Protein AF-A0A2X3I5D3-F1 (afdb_monomer)

Sequence (188 aa):
MFGGPEATEEAQVEALQQMILLAHQRGFQVAVHAVGDKAVKVTINSFVQAIQRYPGESRRHYVLHGSMGDRQDFVTAAKYGILLSEQPSPGGPAYDYEQRARYCGIKGEICKGLRDIIDLGVIVAGGSDGIMALVNWRKMVQAAVTRKIIFQRQRLFARNWQLAWRTACGCTPSMRPIRKGKKRYADR

Mean predicted aligned error: 10.9 Å

InterPro domains:
  IPR013108 Amidohydrolase 3 [PF07969] (12-153)
  IPR032466 Metal-dependent hydrolase [SSF51556] (6-139)

Solvent-accessible surface area (backbone atoms only — not comparable to full-atom values): 11377 Å² total; per-residue (Å²): 129,72,43,55,94,89,42,54,69,67,48,33,51,49,31,51,37,52,53,50,32,54,40,46,73,72,67,43,64,52,78,43,87,19,58,50,36,67,48,23,42,53,50,52,52,35,51,50,52,33,46,69,75,58,69,72,84,85,52,60,33,30,30,33,53,30,49,38,35,52,74,68,46,44,47,50,26,27,76,71,57,33,31,36,39,35,58,48,44,77,84,53,79,94,48,38,47,67,60,34,24,70,77,49,40,70,54,30,46,52,36,75,51,56,64,64,49,40,74,55,57,26,55,73,40,74,49,75,94,56,76,76,89,81,55,66,65,66,51,27,54,48,34,65,73,66,64,69,47,88,89,47,84,81,74,88,84,89,83,89,85,79,82,80,83,82,67,78,69,90,83,68,101,72,86,74,83,85,68,93,70,81,80,77,84,76,91,129

Radius of gyration: 18.2 Å; Cα contacts (8 Å, |Δi|>4): 241; chains: 1; bounding box: 45×57×41 Å

Foldseek 3Di:
DADDPPRDPVSNLVSLLVVLLVCVLVLAAEEEEDAAQVRLQSNLVSNVVSCVVRPDPDNQHEYEQSQLHDPVSLLSCQVSNHAYEHELAPPDPLNPLVVQCVVPNPSSQCGLVVVSSVVSRHHYAYDHPDDPPPDDVVRRVCSNQVPDGPVCPDDDDDDDDDDPHPDPPDDDPDDDDDDDDDDDDDDD

Organism: Klebsiella pneumoniae (NCBI:txid573)

pLDDT: mean 76.99, std 24.51, range [25.53, 98.81]

Structure (mmCIF, N/CA/C/O backbone):
data_AF-A0A2X3I5D3-F1
#
_entry.id   AF-A0A2X3I5D3-F1
#
loop_
_atom_site.group_PDB
_atom_site.id
_atom_site.type_symbol
_atom_site.label_atom_id
_atom_site.label_alt_id
_atom_site.label_comp_id
_atom_site.label_asym_id
_atom_site.label_entity_id
_atom_site.label_seq_id
_atom_site.pdbx_PDB_ins_code
_atom_site.Cartn_x
_atom_site.Cartn_y
_atom_site.Cartn_z
_atom_site.occupancy
_atom_site.B_iso_or_equiv
_atom_site.auth_seq_id
_atom_site.auth_comp_id
_atom_site.auth_asym_id
_atom_site.auth_atom_id
_atom_site.pdbx_PDB_model_num
ATOM 1 N N . MET A 1 1 ? -5.116 22.190 11.448 1.00 53.31 1 MET A N 1
ATOM 2 C CA . MET A 1 1 ? -4.849 22.056 9.998 1.00 53.31 1 MET A CA 1
ATOM 3 C C . MET A 1 1 ? -4.036 20.783 9.823 1.00 53.31 1 MET A C 1
ATOM 5 O O . MET A 1 1 ? -3.063 20.636 10.548 1.00 53.31 1 MET A O 1
ATOM 9 N N . PHE A 1 2 ? -4.467 19.833 8.988 1.00 64.69 2 PHE A N 1
ATOM 10 C CA . PHE A 1 2 ? -3.711 18.593 8.756 1.00 64.69 2 PHE A CA 1
ATOM 11 C C . PHE A 1 2 ? -2.381 18.933 8.063 1.00 64.69 2 PHE A C 1
ATOM 13 O O . PHE A 1 2 ? -2.387 19.752 7.147 1.00 64.69 2 PHE A O 1
ATOM 20 N N . GLY A 1 3 ? -1.272 18.366 8.552 1.00 65.62 3 GLY A N 1
ATOM 21 C CA . GLY A 1 3 ? 0.116 18.763 8.282 1.00 65.62 3 GLY A CA 1
ATOM 22 C C . GLY A 1 3 ? 0.410 19.215 6.851 1.00 65.62 3 GLY A C 1
ATOM 23 O O . GLY A 1 3 ? 0.509 18.398 5.940 1.00 65.62 3 GLY A O 1
ATOM 24 N N . GLY A 1 4 ? 0.558 20.530 6.681 1.00 80.25 4 GLY A N 1
ATOM 25 C CA . GLY A 1 4 ? 0.967 21.150 5.424 1.00 80.25 4 GLY A CA 1
ATOM 26 C C . GLY A 1 4 ? 2.446 20.902 5.094 1.00 80.25 4 GLY A C 1
ATOM 27 O O . GLY A 1 4 ? 3.152 20.252 5.868 1.00 80.25 4 GLY A O 1
ATOM 28 N N . PRO A 1 5 ? 2.941 21.440 3.967 1.00 82.00 5 PRO A N 1
ATOM 29 C CA . PRO A 1 5 ? 4.327 21.241 3.531 1.00 82.00 5 PRO A CA 1
ATOM 30 C C . PRO A 1 5 ? 5.368 21.750 4.543 1.00 82.00 5 PRO A C 1
ATOM 32 O O . PRO A 1 5 ? 6.446 21.179 4.626 1.00 82.00 5 PRO A O 1
ATOM 35 N N . GLU A 1 6 ? 5.016 22.752 5.354 1.00 90.56 6 GLU A N 1
ATOM 36 C CA . GLU A 1 6 ? 5.877 23.322 6.405 1.00 90.56 6 GLU A CA 1
ATOM 37 C C . GLU A 1 6 ? 5.814 22.562 7.745 1.00 90.56 6 GLU A C 1
ATOM 39 O O . GLU A 1 6 ? 6.507 22.911 8.699 1.00 90.56 6 GLU A O 1
ATOM 44 N N . ALA A 1 7 ? 4.936 21.562 7.870 1.00 91.62 7 ALA A N 1
ATOM 45 C CA . ALA A 1 7 ? 4.813 20.787 9.100 1.00 91.62 7 ALA A CA 1
ATOM 46 C C . ALA A 1 7 ? 5.984 19.808 9.250 1.00 91.62 7 ALA A C 1
ATOM 48 O O . ALA A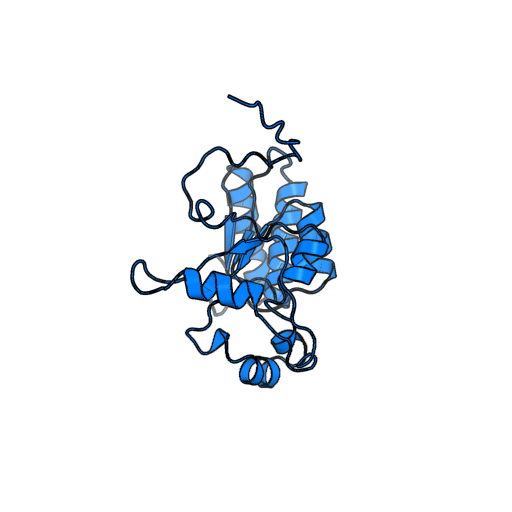 1 7 ? 6.483 19.268 8.261 1.00 91.62 7 ALA A O 1
ATOM 49 N N . THR A 1 8 ? 6.379 19.526 10.496 1.00 94.56 8 THR A N 1
ATOM 50 C CA . THR A 1 8 ? 7.354 18.462 10.757 1.00 94.56 8 THR A CA 1
ATOM 51 C C . THR A 1 8 ? 6.803 17.118 10.297 1.00 94.56 8 THR A C 1
ATOM 53 O O . THR A 1 8 ? 5.587 16.915 10.201 1.00 94.56 8 THR A O 1
ATOM 56 N N . GLU A 1 9 ? 7.698 16.171 10.034 1.00 92.38 9 GLU A N 1
ATOM 57 C CA . GLU A 1 9 ? 7.292 14.840 9.601 1.00 92.38 9 GLU A CA 1
ATOM 58 C C . GLU A 1 9 ? 6.391 14.155 10.641 1.00 92.38 9 GLU A C 1
ATOM 60 O O . GLU A 1 9 ? 5.390 13.536 10.283 1.00 92.38 9 GLU A O 1
ATOM 65 N N . GLU A 1 10 ? 6.683 14.319 11.931 1.00 94.19 10 GLU A N 1
ATOM 66 C CA . GLU A 1 10 ? 5.868 13.777 13.020 1.00 94.19 10 GLU A CA 1
ATOM 67 C C . GLU A 1 10 ? 4.441 14.331 12.972 1.00 94.19 10 GLU A C 1
ATOM 69 O O . GLU A 1 10 ? 3.481 13.566 13.067 1.00 94.19 10 GLU A O 1
ATOM 74 N N . ALA A 1 11 ? 4.293 15.639 12.746 1.00 94.44 11 ALA A N 1
ATOM 75 C CA . ALA A 1 11 ? 2.990 16.286 12.633 1.00 94.44 11 ALA A CA 1
ATOM 76 C C . ALA A 1 11 ? 2.224 15.842 11.372 1.00 94.44 11 ALA A C 1
ATOM 78 O O . ALA A 1 11 ? 0.999 15.701 11.404 1.00 94.44 11 ALA A O 1
ATOM 79 N N . GLN A 1 12 ? 2.920 15.581 10.260 1.00 93.94 12 GLN A N 1
ATOM 80 C CA . GLN A 1 12 ? 2.309 15.022 9.047 1.00 93.94 12 GLN A CA 1
ATOM 81 C C . GLN A 1 12 ? 1.837 13.576 9.261 1.00 93.94 12 GLN A C 1
ATOM 83 O O . GLN A 1 12 ? 0.733 13.214 8.843 1.00 93.94 12 GLN A O 1
ATOM 88 N N . VAL A 1 13 ? 2.637 12.756 9.949 1.00 95.50 13 VAL A N 1
ATOM 89 C CA . VAL A 1 13 ? 2.279 11.377 10.312 1.00 95.50 13 VAL A CA 1
ATOM 90 C C . VAL A 1 13 ? 1.082 11.354 11.260 1.00 95.50 13 VAL A C 1
ATOM 92 O O . VAL A 1 13 ? 0.145 10.584 11.036 1.00 95.50 13 VAL A O 1
ATOM 95 N N . GLU A 1 14 ? 1.073 12.208 12.282 1.00 95.88 14 GLU A N 1
ATOM 96 C CA . GLU A 1 14 ? -0.052 12.327 13.210 1.00 95.88 14 GLU A CA 1
ATOM 97 C C . GLU A 1 14 ? -1.327 12.759 12.474 1.00 95.88 14 GLU A C 1
ATOM 99 O O . GLU A 1 14 ? -2.387 12.152 12.641 1.00 95.88 14 GLU A O 1
ATOM 104 N N . ALA A 1 15 ? -1.225 13.750 11.586 1.00 95.94 15 ALA A N 1
ATOM 105 C CA . ALA A 1 15 ? -2.344 14.193 10.765 1.00 95.94 15 ALA A CA 1
ATOM 106 C C . ALA A 1 15 ? -2.914 13.054 9.900 1.00 95.94 15 ALA A C 1
ATOM 108 O O . ALA A 1 15 ? -4.133 12.871 9.845 1.00 95.94 15 ALA A O 1
ATOM 109 N N . LEU A 1 16 ? -2.053 12.252 9.261 1.00 96.31 16 LEU A N 1
ATOM 110 C CA . LEU A 1 16 ? -2.470 11.070 8.499 1.00 96.31 16 LEU A CA 1
ATOM 111 C C . LEU A 1 16 ? -3.199 10.050 9.385 1.00 96.31 16 LEU A C 1
ATOM 113 O O . LEU A 1 16 ? -4.270 9.565 9.010 1.00 96.31 16 LEU A O 1
ATOM 117 N N . GLN A 1 17 ? -2.652 9.748 10.565 1.00 97.75 17 GLN A N 1
ATOM 118 C CA . GLN A 1 17 ? -3.261 8.826 11.528 1.00 97.75 17 GLN A CA 1
ATOM 119 C C . GLN A 1 17 ? -4.647 9.303 11.967 1.00 97.75 17 GLN A C 1
ATOM 121 O O . GLN A 1 17 ? -5.596 8.518 11.953 1.00 97.75 17 GLN A O 1
ATOM 126 N N . GLN A 1 18 ? -4.790 10.591 12.288 1.00 97.38 18 GLN A N 1
ATOM 127 C CA . GLN A 1 18 ? -6.066 11.191 12.681 1.00 97.38 18 GLN A CA 1
ATOM 128 C C . GLN A 1 18 ? -7.107 11.115 11.554 1.00 97.38 18 GLN A C 1
ATOM 130 O O . GLN A 1 18 ? -8.255 10.740 11.807 1.00 97.38 18 GLN A O 1
ATOM 135 N N . MET A 1 19 ? -6.719 11.401 10.304 1.00 97.75 19 MET A N 1
ATOM 136 C CA . MET A 1 19 ? -7.616 11.287 9.144 1.00 97.75 19 MET A CA 1
ATOM 137 C C . MET A 1 19 ? -8.086 9.844 8.919 1.00 97.75 19 MET A C 1
ATOM 139 O O . MET A 1 19 ? -9.283 9.601 8.737 1.00 97.75 19 MET A O 1
ATOM 143 N N . ILE A 1 20 ? -7.162 8.878 8.970 1.00 98.38 20 ILE A N 1
ATOM 144 C CA . ILE A 1 20 ? -7.478 7.450 8.823 1.00 98.38 20 ILE A CA 1
ATOM 145 C C . ILE A 1 20 ? -8.411 6.989 9.944 1.00 98.38 20 ILE A C 1
ATOM 147 O O . ILE A 1 20 ? -9.414 6.328 9.669 1.00 98.38 20 ILE A O 1
ATOM 151 N N . LEU A 1 21 ? -8.106 7.347 11.194 1.00 98.06 21 LEU A N 1
ATOM 152 C CA . LEU A 1 21 ? -8.895 6.962 12.361 1.00 98.06 21 LEU A CA 1
ATOM 153 C C . LEU A 1 21 ? -10.323 7.508 12.272 1.00 98.06 21 LEU A C 1
ATOM 155 O O . LEU A 1 21 ? -11.274 6.754 12.475 1.00 98.06 21 LEU A O 1
ATOM 159 N N . LEU A 1 22 ? -10.474 8.787 11.913 1.00 97.88 22 LEU A N 1
ATOM 160 C CA . LEU A 1 22 ? -11.776 9.432 11.751 1.00 97.88 22 LEU A CA 1
ATOM 161 C C . LEU A 1 22 ? -12.617 8.730 10.677 1.00 97.88 22 LEU A C 1
ATOM 163 O O . LEU A 1 22 ? -13.770 8.378 10.926 1.00 97.88 22 LEU A O 1
ATOM 167 N N . ALA A 1 23 ? -12.045 8.483 9.496 1.00 98.12 23 ALA A N 1
ATOM 168 C CA . ALA A 1 23 ? -12.754 7.816 8.406 1.00 98.12 23 ALA A CA 1
ATOM 169 C C . ALA A 1 23 ? -13.117 6.361 8.758 1.00 98.12 23 ALA A C 1
ATOM 171 O O . ALA A 1 23 ? -14.252 5.930 8.534 1.00 98.12 23 ALA A O 1
ATOM 172 N N . HIS A 1 24 ? -12.191 5.624 9.378 1.00 98.44 24 HIS A N 1
ATOM 173 C CA . HIS A 1 24 ? -12.417 4.257 9.847 1.00 98.44 24 HIS A CA 1
ATOM 174 C C . HIS A 1 24 ? -13.541 4.182 10.889 1.00 98.44 24 HIS A C 1
ATOM 176 O O . HIS A 1 24 ? -14.415 3.312 10.801 1.00 98.44 24 HIS A O 1
ATOM 182 N N . GLN A 1 25 ? -13.544 5.095 11.864 1.00 97.69 25 GLN A N 1
ATOM 183 C CA . GLN A 1 25 ? -14.564 5.158 12.913 1.00 97.69 25 GLN A CA 1
ATOM 184 C C . GLN A 1 25 ? -15.962 5.407 12.331 1.00 97.69 25 GLN A C 1
ATOM 186 O O . GLN A 1 25 ? -16.948 4.903 12.858 1.00 97.69 25 GLN A O 1
ATOM 191 N N . ARG A 1 26 ? -16.054 6.135 11.212 1.00 97.19 26 ARG A N 1
ATOM 192 C CA . ARG A 1 26 ? -17.311 6.392 10.491 1.00 97.19 26 ARG A CA 1
ATOM 193 C C . ARG A 1 26 ? -17.712 5.283 9.512 1.00 97.19 26 ARG A C 1
ATOM 195 O O . ARG A 1 26 ? -18.702 5.434 8.809 1.00 97.19 26 ARG A O 1
ATOM 202 N N . GLY A 1 27 ? -16.971 4.175 9.473 1.00 96.94 27 GLY A N 1
ATOM 203 C CA . GLY A 1 27 ? -17.287 3.015 8.635 1.00 96.94 27 GLY A CA 1
ATOM 204 C C . GLY A 1 27 ? -16.852 3.145 7.174 1.00 96.94 27 GLY A C 1
ATOM 205 O O . GLY A 1 27 ? -17.204 2.291 6.364 1.00 96.94 27 GLY A O 1
ATOM 206 N N . PHE A 1 28 ? -16.071 4.169 6.815 1.00 98.06 28 PHE A N 1
ATOM 207 C CA . PHE A 1 28 ? -15.581 4.325 5.447 1.00 98.06 28 PHE A CA 1
ATOM 208 C C . PHE A 1 28 ? -14.386 3.412 5.155 1.00 98.06 28 PHE A C 1
ATOM 210 O O . PHE A 1 28 ? -13.514 3.184 5.998 1.00 98.06 28 PHE A O 1
ATOM 217 N N . GLN A 1 29 ? -14.312 2.938 3.911 1.00 98.00 29 GLN A N 1
ATOM 218 C CA . GLN A 1 29 ? -13.075 2.416 3.339 1.00 98.00 29 GLN A CA 1
ATOM 219 C C . GLN A 1 29 ? -12.109 3.580 3.094 1.00 98.00 29 GLN A C 1
ATOM 221 O O . GLN A 1 29 ? -12.515 4.654 2.660 1.00 98.00 29 GLN A O 1
ATOM 226 N N . VAL A 1 30 ? -10.821 3.353 3.349 1.00 98.38 30 VAL A N 1
ATOM 227 C CA . VAL A 1 30 ? -9.767 4.364 3.170 1.00 98.38 30 VAL A CA 1
ATOM 228 C C . VAL A 1 30 ? -8.704 3.812 2.237 1.00 98.38 30 VAL A C 1
ATOM 230 O O . VAL A 1 30 ? -8.229 2.690 2.430 1.00 98.38 30 VAL A O 1
ATOM 233 N N . ALA A 1 31 ? -8.356 4.623 1.247 1.00 97.88 31 ALA A N 1
ATOM 234 C CA . ALA A 1 31 ? -7.281 4.395 0.302 1.00 97.88 31 ALA A CA 1
ATOM 235 C C . ALA A 1 31 ? -6.209 5.459 0.529 1.00 97.88 31 ALA A C 1
ATOM 237 O O . ALA A 1 31 ? -6.533 6.645 0.545 1.00 97.88 31 ALA A O 1
ATOM 238 N N . VAL A 1 32 ? -4.952 5.055 0.695 1.00 98.12 32 VAL A N 1
ATOM 239 C CA . VAL A 1 32 ? -3.844 6.004 0.884 1.00 98.12 32 VAL A CA 1
ATOM 240 C C . VAL A 1 32 ? -2.805 5.791 -0.204 1.00 98.12 32 VAL A C 1
ATOM 242 O O . VAL A 1 32 ? -2.332 4.672 -0.405 1.00 98.12 32 VAL A O 1
ATOM 245 N N . HIS A 1 33 ? -2.459 6.867 -0.909 1.00 96.00 33 HIS A N 1
ATOM 246 C CA . HIS A 1 33 ? -1.338 6.901 -1.843 1.00 96.00 33 HIS A CA 1
ATOM 247 C C . HIS A 1 33 ? -0.021 6.882 -1.066 1.00 96.00 33 HIS A C 1
ATOM 249 O O . HIS A 1 33 ? 0.312 7.853 -0.392 1.00 96.00 33 HIS A O 1
ATOM 255 N N . ALA A 1 34 ? 0.725 5.779 -1.158 1.00 95.62 34 ALA A N 1
ATOM 256 C CA . ALA A 1 34 ? 2.029 5.649 -0.521 1.00 95.62 34 ALA A CA 1
ATOM 257 C C . ALA A 1 34 ? 2.977 4.845 -1.416 1.00 95.62 34 ALA A C 1
ATOM 259 O O . ALA A 1 34 ? 2.776 3.655 -1.652 1.00 95.62 34 ALA A O 1
ATOM 260 N N . VAL A 1 35 ? 4.022 5.511 -1.909 1.00 91.31 35 VAL A N 1
ATOM 261 C CA . VAL A 1 35 ? 5.007 4.900 -2.811 1.00 91.31 35 VAL A CA 1
ATOM 262 C C . VAL A 1 35 ? 6.266 4.491 -2.065 1.00 91.31 35 VAL A C 1
ATOM 264 O O . VAL A 1 35 ? 6.712 3.374 -2.258 1.00 91.31 35 VAL A O 1
ATOM 267 N N . GLY A 1 36 ? 6.848 5.361 -1.236 1.00 91.69 36 GLY A N 1
ATOM 268 C CA . GLY A 1 36 ? 8.073 5.055 -0.488 1.00 91.69 36 GLY A CA 1
ATOM 269 C C . GLY A 1 36 ? 7.845 4.028 0.622 1.00 91.69 36 GLY A C 1
ATOM 270 O O . GLY A 1 36 ? 6.761 3.951 1.195 1.00 91.69 36 GLY A O 1
ATOM 271 N N . ASP A 1 37 ? 8.879 3.271 0.967 1.00 93.81 37 ASP A N 1
ATOM 272 C CA . ASP A 1 37 ? 8.853 2.260 2.028 1.00 93.81 37 ASP A CA 1
ATOM 273 C C . ASP A 1 37 ? 8.412 2.821 3.390 1.00 93.81 37 ASP A C 1
ATOM 275 O O . ASP A 1 37 ? 7.518 2.264 4.029 1.00 93.81 37 ASP A O 1
ATOM 279 N N . LYS A 1 38 ? 8.954 3.977 3.795 1.00 95.44 38 LYS A N 1
ATOM 280 C CA . LYS A 1 38 ? 8.548 4.667 5.028 1.00 95.44 38 LYS A CA 1
ATOM 281 C C . LYS A 1 38 ? 7.063 5.031 5.007 1.00 95.44 38 LYS A C 1
ATOM 283 O O . LYS A 1 38 ? 6.351 4.763 5.974 1.00 95.44 38 LYS A O 1
ATOM 288 N N . ALA A 1 39 ? 6.582 5.582 3.892 1.00 96.75 39 ALA A N 1
ATOM 289 C CA . ALA A 1 39 ? 5.181 5.965 3.728 1.00 96.75 39 ALA A CA 1
ATOM 290 C C . ALA A 1 39 ? 4.248 4.744 3.781 1.00 96.75 39 ALA A C 1
ATOM 292 O O . ALA A 1 39 ? 3.199 4.790 4.428 1.00 96.75 39 ALA A O 1
ATOM 293 N N . VAL A 1 40 ? 4.642 3.632 3.153 1.00 98.06 40 VAL A N 1
ATOM 294 C CA . VAL A 1 40 ? 3.899 2.364 3.187 1.00 98.06 40 VAL A CA 1
ATOM 295 C C . VAL A 1 40 ? 3.806 1.827 4.612 1.00 98.06 40 VAL A C 1
ATOM 297 O O . VAL A 1 40 ? 2.706 1.524 5.077 1.00 98.06 40 VAL A O 1
ATOM 300 N N . LYS A 1 41 ? 4.932 1.775 5.331 1.00 98.38 41 LYS A N 1
ATOM 301 C CA . LYS A 1 41 ? 4.986 1.327 6.727 1.00 98.38 41 LYS A CA 1
ATOM 302 C C . LYS A 1 41 ? 4.100 2.175 7.637 1.00 98.38 41 LYS A C 1
ATOM 304 O O . LYS A 1 41 ? 3.292 1.633 8.391 1.00 98.38 41 LYS A O 1
ATOM 309 N N . VAL A 1 42 ? 4.210 3.503 7.549 1.00 98.50 42 VAL A N 1
ATOM 310 C CA . VAL A 1 42 ? 3.371 4.435 8.323 1.00 98.50 42 VAL A CA 1
ATOM 311 C C . VAL A 1 42 ? 1.892 4.213 8.017 1.00 98.50 42 VAL A C 1
ATOM 313 O O . VAL A 1 42 ? 1.079 4.129 8.938 1.00 98.50 42 VAL A O 1
ATOM 316 N N . THR A 1 43 ? 1.539 4.063 6.743 1.00 98.75 43 THR A N 1
ATOM 317 C CA . THR A 1 43 ? 0.155 3.844 6.310 1.00 98.75 43 THR A CA 1
ATOM 318 C C . THR A 1 43 ? -0.413 2.539 6.869 1.00 98.75 43 THR A C 1
ATOM 320 O O . THR A 1 43 ? -1.490 2.545 7.467 1.00 98.75 43 THR A O 1
ATOM 323 N N . ILE A 1 44 ? 0.316 1.425 6.733 1.00 98.81 44 ILE A N 1
ATOM 324 C CA . ILE A 1 44 ? -0.108 0.119 7.258 1.00 98.81 44 ILE A CA 1
ATOM 325 C C . ILE A 1 44 ? -0.273 0.187 8.776 1.00 98.81 44 ILE A C 1
ATOM 327 O O . ILE A 1 44 ? -1.315 -0.219 9.287 1.00 98.81 44 ILE A O 1
ATOM 331 N N . ASN A 1 45 ? 0.690 0.769 9.495 1.00 98.75 45 ASN A N 1
ATOM 332 C CA . ASN A 1 45 ? 0.593 0.934 10.946 1.00 98.75 45 ASN A CA 1
ATOM 333 C C . ASN A 1 45 ? -0.612 1.791 11.353 1.00 98.75 45 ASN A C 1
ATOM 335 O O . ASN A 1 45 ? -1.293 1.464 12.321 1.00 98.75 45 ASN A O 1
ATOM 339 N N . SER A 1 46 ? -0.921 2.841 10.593 1.00 98.69 46 SER A N 1
ATOM 340 C CA . SER A 1 46 ? -2.081 3.705 10.847 1.00 98.69 46 SER A CA 1
ATOM 341 C C . SER A 1 46 ? -3.403 2.955 10.650 1.00 98.69 46 SER A C 1
ATOM 343 O O . SER A 1 46 ? -4.318 3.084 11.464 1.00 98.69 46 SER A O 1
ATOM 345 N N . PHE A 1 47 ? -3.504 2.105 9.621 1.00 98.81 47 PHE A N 1
ATOM 346 C CA . PHE A 1 47 ? -4.657 1.215 9.458 1.00 98.81 47 PHE A CA 1
ATOM 347 C C . PHE A 1 47 ? -4.769 0.201 10.597 1.00 98.81 47 PHE A C 1
ATOM 349 O O . PHE A 1 47 ? -5.868 -0.003 11.108 1.00 98.81 47 PHE A O 1
ATOM 356 N N . VAL A 1 48 ? -3.657 -0.409 11.022 1.00 98.75 48 VAL A N 1
ATOM 357 C CA . VAL A 1 48 ? -3.640 -1.345 12.158 1.00 98.75 48 VAL A CA 1
ATOM 358 C C . VAL A 1 48 ? -4.149 -0.668 13.424 1.00 98.75 48 VAL A C 1
ATOM 360 O O . VAL A 1 48 ? -5.037 -1.212 14.076 1.00 98.75 48 VAL A O 1
ATOM 363 N N . GLN A 1 49 ? -3.651 0.529 13.741 1.00 98.62 49 GLN A N 1
ATOM 364 C CA . GLN A 1 49 ? -4.103 1.299 14.902 1.00 98.62 49 GLN A CA 1
ATOM 365 C C . GLN A 1 49 ? -5.606 1.583 14.837 1.00 98.62 49 GLN A C 1
ATOM 367 O O . GLN A 1 49 ? -6.312 1.365 15.821 1.00 98.62 49 GLN A O 1
ATOM 372 N N . ALA A 1 50 ? -6.120 2.005 13.678 1.00 98.62 50 ALA A N 1
ATOM 373 C CA . ALA A 1 50 ? -7.546 2.266 13.507 1.00 98.62 50 ALA A CA 1
ATOM 374 C C . ALA A 1 50 ? -8.401 0.997 13.684 1.00 98.62 50 ALA A C 1
ATOM 376 O O . ALA A 1 50 ? -9.373 1.021 14.439 1.00 98.62 50 ALA A O 1
ATOM 377 N N . ILE A 1 51 ? -7.991 -0.122 13.069 1.00 98.56 51 ILE A N 1
ATOM 378 C CA . ILE A 1 51 ? -8.655 -1.433 13.182 1.00 98.56 51 ILE A CA 1
ATOM 379 C C . ILE A 1 51 ? -8.664 -1.931 14.630 1.00 98.56 51 ILE A C 1
ATOM 381 O O . ILE A 1 51 ? -9.677 -2.447 15.096 1.00 98.56 51 ILE A O 1
ATOM 385 N N . GLN A 1 52 ? -7.549 -1.788 15.347 1.00 98.12 52 GLN A N 1
ATOM 386 C CA . GLN A 1 52 ? -7.444 -2.197 16.748 1.00 98.12 52 GLN A CA 1
ATOM 387 C C . GLN A 1 52 ? -8.267 -1.298 17.673 1.00 98.12 52 GLN A C 1
ATOM 389 O O . GLN A 1 52 ? -8.856 -1.789 18.634 1.00 98.12 52 GLN A O 1
ATOM 394 N N . ARG A 1 53 ? -8.315 0.011 17.398 1.00 98.31 53 ARG A N 1
ATOM 395 C CA . ARG A 1 53 ? -9.048 0.978 18.222 1.00 98.31 53 ARG A CA 1
ATOM 396 C C . ARG A 1 53 ? -10.561 0.849 18.067 1.00 98.31 53 ARG A C 1
ATOM 398 O O . ARG A 1 53 ? -11.272 1.005 19.055 1.00 98.31 53 ARG A O 1
ATOM 405 N N . TYR A 1 54 ? -11.040 0.568 16.856 1.00 97.94 54 TYR A N 1
ATOM 406 C CA . TYR A 1 54 ? -12.466 0.455 16.538 1.00 97.94 54 TYR A CA 1
ATOM 407 C C . TYR A 1 54 ? -12.768 -0.832 15.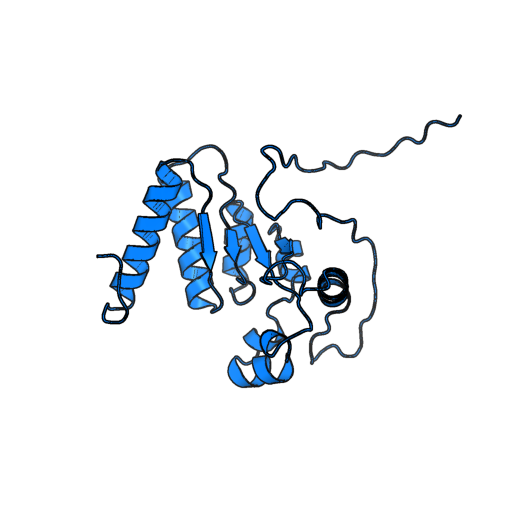749 1.00 97.94 54 TYR A C 1
ATOM 409 O O . TYR A 1 54 ? -13.146 -0.770 14.570 1.00 97.94 54 TYR A O 1
ATOM 417 N N . PRO A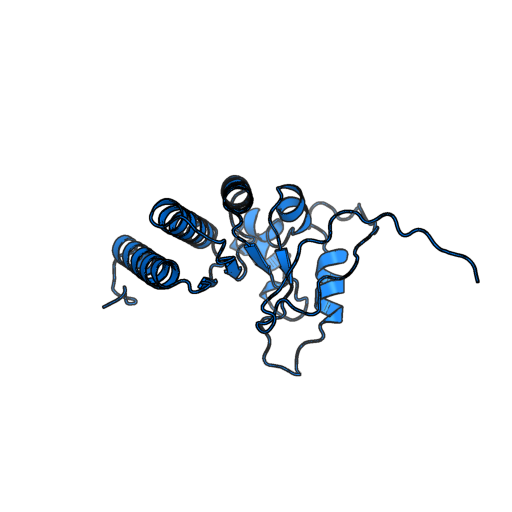 1 55 ? -12.627 -2.012 16.387 1.00 97.00 55 PRO A N 1
ATOM 418 C CA . PRO A 1 55 ? -12.845 -3.289 15.719 1.00 97.00 55 PRO A CA 1
ATOM 419 C C . PRO A 1 55 ? -14.278 -3.400 15.185 1.00 97.00 55 PRO A C 1
ATOM 421 O O . PRO A 1 55 ? -15.220 -2.828 15.730 1.00 97.00 55 PRO A O 1
ATOM 424 N N . GLY A 1 56 ? -14.451 -4.142 14.094 1.00 93.62 56 GLY A N 1
ATOM 425 C CA . GLY A 1 56 ? -15.749 -4.352 13.458 1.00 93.62 56 GLY A CA 1
ATOM 426 C C . GLY A 1 56 ? -15.598 -5.040 12.107 1.00 93.62 56 GLY A C 1
ATOM 427 O O . GLY A 1 56 ? -14.568 -5.659 11.834 1.00 93.62 56 GLY A O 1
ATOM 428 N N . GLU A 1 57 ? -16.603 -4.902 11.242 1.00 93.81 57 GLU A N 1
ATOM 429 C CA . GLU A 1 57 ? -16.521 -5.423 9.877 1.00 93.81 57 GLU A CA 1
ATOM 430 C C . GLU A 1 57 ? -15.319 -4.839 9.121 1.00 93.81 57 GLU A C 1
ATOM 432 O O . GLU A 1 57 ? -14.961 -3.662 9.262 1.00 93.81 57 GLU A O 1
ATOM 437 N N . SER A 1 58 ? -14.671 -5.676 8.307 1.00 93.38 58 SER A N 1
ATOM 438 C CA . SER A 1 58 ? -13.519 -5.232 7.528 1.00 93.38 58 SER A CA 1
ATOM 439 C C . SER A 1 58 ? -13.942 -4.166 6.522 1.00 93.38 58 SER A C 1
ATOM 441 O O . SER A 1 58 ? -14.706 -4.426 5.593 1.00 93.38 58 SER A O 1
ATOM 443 N N . ARG A 1 59 ? -13.365 -2.971 6.663 1.00 93.88 59 ARG A N 1
ATOM 444 C CA . ARG A 1 59 ? -13.543 -1.857 5.720 1.00 93.88 59 ARG A CA 1
ATOM 445 C C . ARG A 1 59 ? -12.696 -2.017 4.458 1.00 93.88 59 ARG A C 1
ATOM 447 O O . ARG A 1 59 ? -12.833 -1.222 3.537 1.00 93.88 59 ARG A O 1
ATOM 454 N N . ARG A 1 60 ? -11.825 -3.037 4.401 1.00 96.00 60 ARG A N 1
ATOM 455 C CA . ARG A 1 60 ? -10.908 -3.313 3.281 1.00 96.00 60 ARG A CA 1
ATOM 456 C C . ARG A 1 60 ? -10.014 -2.114 2.933 1.00 96.00 60 ARG A C 1
ATOM 458 O O . ARG A 1 60 ? -9.893 -1.756 1.763 1.00 96.00 60 ARG A O 1
ATOM 465 N N . HIS A 1 61 ? -9.414 -1.467 3.934 1.00 98.50 61 HIS A N 1
ATOM 466 C CA . HIS A 1 61 ? -8.442 -0.392 3.697 1.00 98.50 61 HIS A CA 1
ATOM 467 C C . HIS A 1 61 ? -7.311 -0.861 2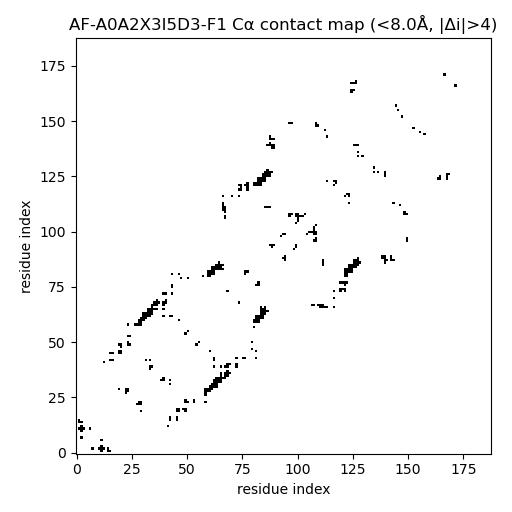.787 1.00 98.50 61 HIS A C 1
ATOM 469 O O . HIS A 1 61 ? -6.935 -2.037 2.826 1.00 98.50 61 HIS A O 1
ATOM 475 N N . TYR A 1 62 ? -6.774 0.046 1.973 1.00 98.44 62 TYR A N 1
ATOM 476 C CA . TYR A 1 62 ? -5.735 -0.330 1.028 1.00 98.44 62 TYR A CA 1
ATOM 477 C C . TYR A 1 62 ? -4.697 0.751 0.768 1.00 98.44 62 TYR A C 1
ATOM 479 O O . TYR A 1 62 ? -4.978 1.951 0.803 1.00 98.44 62 TYR A O 1
ATOM 487 N N . VAL A 1 63 ? -3.483 0.290 0.482 1.00 98.38 63 VAL A N 1
ATOM 488 C CA . VAL A 1 63 ? -2.365 1.134 0.064 1.00 98.38 63 VAL A CA 1
ATOM 489 C C . VAL A 1 63 ? -2.315 1.165 -1.459 1.00 98.38 63 VAL A C 1
ATOM 491 O O . VAL A 1 63 ? -2.263 0.119 -2.107 1.00 98.38 63 VAL A O 1
ATOM 494 N N . LEU A 1 64 ? -2.334 2.358 -2.041 1.00 95.00 64 LEU A N 1
ATOM 495 C CA . LEU A 1 64 ? -2.103 2.580 -3.466 1.00 95.00 64 LEU A CA 1
ATOM 496 C C . LEU A 1 64 ? -0.592 2.625 -3.729 1.00 95.00 64 LEU A C 1
ATOM 498 O O . LEU A 1 64 ? 0.118 3.374 -3.063 1.00 95.00 64 LEU A O 1
ATOM 502 N N . HIS A 1 65 ? -0.124 1.846 -4.709 1.00 92.19 65 HIS A N 1
ATOM 503 C CA . HIS A 1 65 ? 1.275 1.675 -5.145 1.00 92.19 65 HIS A CA 1
ATOM 504 C C . HIS A 1 65 ? 2.244 0.952 -4.193 1.00 92.19 65 HIS A C 1
ATOM 506 O O . HIS A 1 65 ? 3.392 0.732 -4.603 1.00 92.19 65 HIS A O 1
ATOM 512 N N . GLY A 1 66 ? 1.798 0.593 -2.983 1.00 93.50 66 GLY A N 1
ATOM 513 C CA . GLY A 1 66 ? 2.595 0.263 -1.791 1.00 93.50 66 GLY A CA 1
ATOM 514 C C . GLY A 1 66 ? 3.615 -0.886 -1.836 1.00 93.50 66 GLY A C 1
ATOM 515 O O . GLY A 1 66 ? 4.161 -1.272 -0.809 1.00 93.50 66 GLY A O 1
ATOM 516 N N . SER A 1 67 ? 3.936 -1.428 -3.000 1.00 92.19 67 SER A N 1
ATOM 517 C CA . SER A 1 67 ? 4.905 -2.505 -3.222 1.00 92.19 67 SER A CA 1
ATOM 518 C C . SER A 1 67 ? 6.375 -2.196 -2.88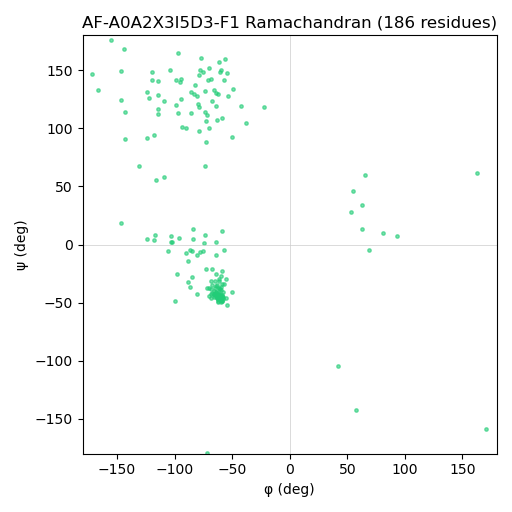1 1.00 92.19 67 SER A C 1
ATOM 520 O O . SER A 1 67 ? 7.223 -3.053 -3.119 1.00 92.19 67 SER A O 1
ATOM 522 N N . MET A 1 68 ? 6.702 -1.006 -2.366 1.00 92.31 68 MET A N 1
ATOM 523 C CA . MET A 1 68 ? 8.033 -0.682 -1.814 1.00 92.31 68 MET A CA 1
ATOM 524 C C . MET A 1 68 ? 8.158 -0.989 -0.314 1.00 92.31 68 MET A C 1
ATOM 526 O O . MET A 1 68 ? 9.252 -0.851 0.232 1.00 92.31 68 MET A O 1
ATOM 530 N N . GLY A 1 69 ? 7.060 -1.360 0.357 1.00 94.50 69 GLY A N 1
ATOM 531 C CA . GLY A 1 69 ? 7.092 -1.778 1.760 1.00 94.50 69 GLY A CA 1
ATOM 532 C C . GLY A 1 69 ? 8.045 -2.948 2.007 1.00 94.50 69 GLY A C 1
ATOM 533 O O . GLY A 1 69 ? 8.401 -3.698 1.094 1.00 94.50 69 GLY A O 1
ATOM 534 N N . ASP A 1 70 ? 8.454 -3.111 3.259 1.00 94.88 70 ASP A N 1
ATOM 535 C CA . ASP A 1 70 ? 9.269 -4.248 3.661 1.00 94.88 70 ASP A CA 1
ATOM 536 C C . ASP A 1 70 ? 8.416 -5.512 3.801 1.00 94.88 70 ASP A C 1
ATOM 538 O O . ASP A 1 70 ? 7.198 -5.476 3.998 1.00 94.88 70 ASP A O 1
ATOM 542 N N . ARG A 1 71 ? 9.070 -6.678 3.771 1.00 95.38 71 ARG A N 1
ATOM 543 C CA . ARG A 1 71 ? 8.402 -7.976 3.960 1.00 95.38 71 ARG A CA 1
ATOM 544 C C . ARG A 1 71 ? 7.506 -7.995 5.205 1.00 95.38 71 ARG A C 1
ATOM 546 O O . ARG A 1 71 ? 6.405 -8.539 5.157 1.00 95.38 71 ARG A O 1
ATOM 553 N N . GLN A 1 72 ? 7.970 -7.401 6.306 1.00 97.88 72 GLN A N 1
ATOM 554 C CA . GLN A 1 72 ? 7.226 -7.350 7.566 1.00 97.88 72 GLN A CA 1
ATOM 555 C C . GLN A 1 72 ? 5.970 -6.470 7.479 1.00 97.88 72 GLN A C 1
ATOM 557 O O . GLN A 1 72 ? 4.962 -6.777 8.124 1.00 97.88 72 GLN A O 1
ATOM 562 N N . ASP A 1 73 ? 5.999 -5.423 6.655 1.00 98.31 73 ASP A N 1
ATOM 563 C CA . ASP A 1 73 ? 4.832 -4.580 6.406 1.00 98.31 73 ASP A CA 1
ATOM 564 C C . ASP A 1 73 ? 3.750 -5.393 5.684 1.00 98.31 73 ASP A C 1
ATOM 566 O O . ASP A 1 73 ? 2.589 -5.372 6.085 1.00 98.31 73 ASP A O 1
ATOM 570 N N . PHE A 1 74 ? 4.129 -6.208 4.693 1.00 98.12 74 PHE A N 1
ATOM 571 C CA . PHE A 1 74 ? 3.193 -7.083 3.974 1.00 98.12 74 PHE A CA 1
ATOM 572 C C . PHE A 1 74 ? 2.647 -8.225 4.837 1.00 98.12 74 PHE A C 1
ATOM 574 O O . PHE A 1 74 ? 1.456 -8.520 4.769 1.00 98.12 74 PHE A O 1
ATOM 581 N N . VAL A 1 75 ? 3.470 -8.829 5.701 1.00 98.50 75 VAL A N 1
ATOM 582 C CA . VAL A 1 75 ? 2.995 -9.802 6.706 1.00 98.50 75 VAL A CA 1
ATOM 583 C C . VAL A 1 75 ? 1.949 -9.161 7.622 1.00 98.50 75 VAL A C 1
ATOM 585 O O . VAL A 1 75 ? 0.909 -9.756 7.910 1.00 98.50 75 VAL A O 1
ATOM 588 N N . THR A 1 76 ? 2.200 -7.925 8.054 1.00 98.75 76 THR A N 1
ATOM 589 C CA . THR A 1 76 ? 1.259 -7.163 8.880 1.00 98.75 76 THR A CA 1
ATOM 590 C C . THR A 1 76 ? -0.017 -6.847 8.103 1.00 98.75 76 THR A C 1
ATOM 592 O O . THR A 1 76 ? -1.113 -7.089 8.604 1.00 98.75 76 THR A O 1
ATOM 595 N N . ALA A 1 77 ? 0.101 -6.393 6.855 1.00 98.62 77 ALA A N 1
ATOM 596 C CA . ALA A 1 77 ? -1.045 -6.123 5.998 1.00 98.62 77 ALA A CA 1
ATOM 597 C C . ALA A 1 77 ? -1.926 -7.370 5.814 1.00 98.62 77 ALA A C 1
ATOM 599 O O . ALA A 1 77 ? -3.136 -7.296 6.026 1.00 98.62 77 ALA A O 1
ATOM 600 N N . ALA A 1 78 ? -1.322 -8.528 5.529 1.00 98.44 78 ALA A N 1
ATOM 601 C CA . ALA A 1 78 ? -2.026 -9.803 5.415 1.00 98.44 78 ALA A CA 1
ATOM 602 C C . ALA A 1 78 ? -2.761 -10.169 6.715 1.00 98.44 78 ALA A C 1
ATOM 604 O O . ALA A 1 78 ? -3.946 -10.502 6.683 1.00 98.44 78 ALA A O 1
ATOM 605 N N . LYS A 1 79 ? -2.091 -10.038 7.870 1.00 98.38 79 LYS A N 1
ATOM 606 C CA . LYS A 1 79 ? -2.675 -10.325 9.192 1.00 98.38 79 LYS A CA 1
ATOM 607 C C . LYS A 1 79 ? -3.922 -9.486 9.484 1.00 98.38 79 LYS A C 1
ATOM 609 O O . LYS A 1 79 ? -4.877 -10.007 10.053 1.00 98.38 79 LYS A O 1
ATOM 614 N N . TYR A 1 80 ? -3.913 -8.206 9.118 1.00 98.38 80 TYR A N 1
ATOM 615 C CA . TYR A 1 80 ? -5.014 -7.275 9.401 1.00 98.38 80 TYR A CA 1
ATOM 616 C C . TYR A 1 80 ? -5.998 -7.108 8.235 1.00 98.38 80 TYR A C 1
ATOM 618 O O . TYR A 1 80 ? -6.909 -6.285 8.314 1.00 98.38 80 TYR A O 1
ATOM 626 N N . GLY A 1 81 ? -5.847 -7.885 7.157 1.00 97.75 81 GLY A N 1
ATOM 627 C CA . GLY A 1 81 ? -6.715 -7.797 5.983 1.00 97.75 81 GLY A CA 1
ATOM 628 C C . GLY A 1 81 ? -6.644 -6.440 5.275 1.00 97.75 81 GLY A C 1
ATOM 629 O O . GLY A 1 81 ? -7.659 -5.972 4.762 1.00 97.75 81 GLY A O 1
ATOM 630 N N . ILE A 1 82 ? -5.468 -5.805 5.278 1.00 98.62 82 ILE A N 1
ATOM 631 C CA . ILE A 1 82 ? -5.160 -4.581 4.528 1.00 98.62 82 ILE A CA 1
ATOM 632 C C . ILE A 1 82 ? -4.721 -4.991 3.119 1.00 98.62 82 ILE A C 1
ATOM 634 O O . ILE A 1 82 ? -3.882 -5.879 2.952 1.00 98.62 82 ILE A O 1
ATOM 638 N N . LEU A 1 83 ? -5.298 -4.357 2.099 1.00 98.38 83 LEU A N 1
ATOM 639 C CA . LEU A 1 83 ? -5.051 -4.694 0.699 1.00 98.38 83 LEU A CA 1
ATOM 640 C C . LEU A 1 83 ? -3.995 -3.769 0.091 1.00 98.38 83 LEU A C 1
ATOM 642 O O . LEU A 1 83 ? -3.718 -2.678 0.592 1.00 98.38 83 LEU A O 1
ATOM 646 N N . LEU A 1 84 ? -3.468 -4.176 -1.057 1.00 96.88 84 LEU A N 1
ATOM 647 C CA . LEU A 1 84 ? -2.696 -3.305 -1.936 1.00 96.88 84 LEU A CA 1
ATOM 648 C C . LEU A 1 84 ? -3.447 -3.108 -3.252 1.00 96.88 84 LEU A C 1
ATOM 650 O O . LEU A 1 84 ? -4.027 -4.048 -3.794 1.00 96.88 84 LEU A O 1
ATOM 654 N N . SER A 1 85 ? -3.409 -1.888 -3.777 1.00 93.94 85 SER A N 1
ATOM 655 C CA . SER A 1 85 ? -3.848 -1.565 -5.132 1.00 93.94 85 SER A CA 1
ATOM 656 C C . SER A 1 85 ? -2.634 -1.123 -5.938 1.00 93.94 85 SER A C 1
ATOM 658 O O . SER A 1 85 ? -2.009 -0.103 -5.645 1.00 93.94 85 SER A O 1
ATOM 660 N N . GLU A 1 86 ? -2.267 -1.938 -6.920 1.00 89.69 86 GLU A N 1
ATOM 661 C CA . GLU A 1 86 ? -0.995 -1.861 -7.622 1.00 89.69 86 GLU A CA 1
ATOM 662 C C . GLU A 1 86 ? -1.164 -1.611 -9.110 1.00 89.69 86 GLU A C 1
ATOM 664 O O . GLU A 1 86 ? -2.110 -2.071 -9.744 1.00 89.69 86 GLU A O 1
ATOM 669 N N . GLN A 1 87 ? -0.185 -0.911 -9.674 1.00 86.44 87 GLN A N 1
ATOM 670 C CA . GLN A 1 87 ? -0.136 -0.496 -11.068 1.00 86.44 87 GLN A CA 1
ATOM 671 C C . GLN A 1 87 ? 1.078 -1.141 -11.727 1.00 86.44 87 GLN A C 1
ATOM 673 O O . GLN A 1 87 ? 2.181 -0.593 -11.652 1.00 86.44 87 GLN A O 1
ATOM 678 N N . PRO A 1 88 ? 0.909 -2.304 -12.378 1.00 76.81 88 PRO A N 1
ATOM 679 C CA . PRO A 1 88 ? 1.987 -2.991 -13.082 1.00 76.81 88 PRO A CA 1
ATOM 680 C C . PRO A 1 88 ? 2.397 -2.312 -14.407 1.00 76.81 88 PRO A C 1
ATOM 682 O O . PRO A 1 88 ? 3.127 -2.918 -15.172 1.00 76.81 88 PRO A O 1
ATOM 685 N N . SER A 1 89 ? 1.898 -1.110 -14.726 1.00 68.25 89 SER A N 1
ATOM 686 C CA . SER A 1 89 ? 1.902 -0.488 -16.065 1.00 68.25 89 SER A CA 1
ATOM 687 C C . SER A 1 89 ? 3.254 -0.391 -16.782 1.00 68.25 89 SER A C 1
ATOM 689 O O . SER A 1 89 ? 4.140 0.255 -16.236 1.00 68.25 89 SER A O 1
ATOM 691 N N . PRO A 1 90 ? 3.373 -0.857 -18.047 1.00 53.09 90 PRO A N 1
ATOM 692 C CA . PRO A 1 90 ? 4.567 -0.708 -18.887 1.00 53.09 90 PRO A CA 1
ATOM 693 C C . PRO A 1 90 ? 4.679 0.624 -19.658 1.00 53.09 90 PRO A C 1
ATOM 695 O O . PRO A 1 90 ? 5.445 0.711 -20.611 1.00 53.09 90 PRO A O 1
ATOM 698 N N . GLY A 1 91 ? 3.871 1.641 -19.334 1.00 52.00 91 GLY A N 1
ATOM 699 C CA . GLY A 1 91 ? 3.698 2.832 -20.183 1.00 52.00 91 GLY A CA 1
ATOM 700 C C . GLY A 1 91 ? 4.410 4.122 -19.758 1.00 52.00 91 GLY A C 1
ATOM 701 O O . GLY A 1 91 ? 4.199 5.133 -20.417 1.00 52.00 91 GLY A O 1
ATOM 702 N N . GLY A 1 92 ? 5.197 4.139 -18.676 1.00 56.00 92 GLY A N 1
ATOM 703 C CA . GLY A 1 92 ? 5.798 5.377 -18.155 1.00 56.00 92 GLY A CA 1
ATOM 704 C C . GLY A 1 92 ? 7.079 5.159 -17.338 1.00 56.00 92 GLY A C 1
ATOM 705 O O . GLY A 1 92 ? 7.439 4.011 -17.084 1.00 56.00 92 GLY A O 1
ATOM 706 N N . PRO A 1 93 ? 7.753 6.237 -16.888 1.00 50.78 93 PRO A N 1
ATOM 707 C CA . PRO A 1 93 ? 9.052 6.175 -16.195 1.00 50.78 93 PRO A CA 1
ATOM 708 C C . PRO A 1 93 ? 9.032 5.332 -14.907 1.00 50.78 93 PRO A C 1
ATOM 710 O O . PRO A 1 93 ? 10.037 4.754 -14.515 1.00 50.78 93 PRO A O 1
ATOM 713 N N . ALA A 1 94 ? 7.860 5.137 -14.290 1.00 50.25 94 ALA A N 1
ATOM 714 C CA . ALA A 1 94 ? 7.676 4.206 -13.171 1.00 50.25 94 ALA A CA 1
ATOM 715 C C . ALA A 1 94 ? 7.916 2.714 -13.525 1.00 50.25 94 ALA A C 1
ATOM 717 O O . ALA A 1 94 ? 7.928 1.860 -12.629 1.00 50.25 94 ALA A O 1
ATOM 718 N N . TYR A 1 95 ? 8.085 2.388 -14.810 1.00 60.41 95 TYR A N 1
ATOM 719 C CA . TYR A 1 95 ? 8.371 1.047 -15.324 1.00 60.41 95 TYR A CA 1
ATOM 720 C C . TYR A 1 95 ? 9.813 0.854 -15.785 1.00 60.41 95 TYR A C 1
ATOM 722 O O . TYR A 1 95 ? 10.204 -0.260 -16.129 1.00 60.41 95 TYR A O 1
ATOM 730 N N . ASP A 1 96 ? 10.609 1.918 -15.792 1.00 70.19 96 ASP A N 1
ATOM 731 C CA . ASP A 1 96 ? 12.034 1.774 -16.003 1.00 70.19 96 ASP A CA 1
ATOM 732 C C . ASP A 1 96 ? 12.630 1.160 -14.728 1.00 70.19 96 ASP A C 1
ATOM 734 O O . ASP A 1 96 ? 12.968 1.837 -13.757 1.00 70.19 96 ASP A O 1
ATOM 738 N N . TYR A 1 97 ? 12.636 -0.175 -14.692 1.00 71.75 97 TYR A N 1
ATOM 739 C CA . TYR A 1 97 ? 13.170 -0.953 -13.581 1.00 71.75 97 TYR A CA 1
ATOM 740 C C . TYR A 1 97 ? 14.640 -0.627 -13.345 1.00 71.75 97 TYR A C 1
ATOM 742 O O . TYR A 1 97 ? 15.071 -0.612 -12.196 1.00 71.75 97 TYR A O 1
ATOM 750 N N . GLU A 1 98 ? 15.390 -0.334 -14.409 1.00 74.19 98 GLU A N 1
ATOM 751 C CA . GLU A 1 98 ? 16.797 0.047 -14.323 1.00 74.19 98 GLU A CA 1
ATOM 752 C C . GLU A 1 98 ? 16.929 1.435 -13.693 1.00 74.19 98 GLU A C 1
ATOM 754 O O . GLU A 1 98 ? 17.706 1.615 -12.757 1.00 74.19 98 GLU A O 1
ATOM 759 N N . GLN A 1 99 ? 16.105 2.397 -14.106 1.00 79.06 99 GLN A N 1
ATOM 760 C CA . GLN A 1 99 ? 16.054 3.731 -13.509 1.00 79.06 99 GLN A CA 1
ATOM 761 C C . GLN A 1 99 ? 15.592 3.693 -12.048 1.00 79.06 99 GLN A C 1
ATOM 763 O O . GLN A 1 99 ? 16.183 4.350 -11.192 1.00 79.06 99 GLN A O 1
ATOM 768 N N . ARG A 1 100 ? 14.578 2.892 -11.714 1.00 80.38 100 ARG A N 1
ATOM 769 C CA . ARG A 1 100 ? 14.133 2.719 -10.323 1.00 80.38 100 ARG A CA 1
ATOM 770 C C . ARG A 1 100 ? 15.186 2.038 -9.473 1.00 80.38 100 ARG A C 1
ATOM 772 O O . ARG A 1 100 ? 15.420 2.488 -8.357 1.00 80.38 100 ARG A O 1
ATOM 779 N N . ALA A 1 101 ? 15.831 0.993 -9.981 1.00 83.75 101 ALA A N 1
ATOM 780 C CA . ALA A 1 101 ? 16.948 0.357 -9.293 1.00 83.75 101 ALA A CA 1
ATOM 781 C C . ALA A 1 101 ? 18.116 1.339 -9.109 1.00 83.75 101 ALA A C 1
ATOM 783 O O . ALA A 1 101 ? 18.731 1.369 -8.047 1.00 83.75 101 ALA A O 1
ATOM 784 N N . ARG A 1 102 ? 18.371 2.214 -10.089 1.00 84.88 102 ARG A N 1
ATOM 785 C CA . ARG A 1 102 ? 19.394 3.262 -10.002 1.00 84.88 102 ARG A CA 1
ATOM 786 C C . ARG A 1 102 ? 19.114 4.273 -8.888 1.00 84.88 102 ARG A C 1
ATOM 788 O O . ARG A 1 102 ? 20.048 4.660 -8.196 1.00 84.88 102 ARG A O 1
ATOM 795 N N . TYR A 1 103 ? 17.863 4.700 -8.707 1.00 84.88 103 TYR A N 1
ATOM 796 C CA . TYR A 1 103 ? 17.507 5.700 -7.687 1.00 84.88 103 TYR A CA 1
ATOM 797 C C . TYR A 1 103 ? 17.181 5.110 -6.311 1.00 84.88 103 TYR A C 1
ATOM 799 O O . TYR A 1 103 ? 17.435 5.749 -5.296 1.00 84.88 103 TYR A O 1
ATOM 807 N N . CYS A 1 104 ? 16.606 3.908 -6.260 1.00 85.00 104 CYS A N 1
ATOM 808 C CA . CYS A 1 104 ? 16.081 3.298 -5.035 1.00 85.00 104 CYS A CA 1
ATOM 809 C C . CYS A 1 104 ? 16.804 1.999 -4.642 1.00 85.00 104 CYS A C 1
ATOM 811 O O . CYS A 1 104 ? 16.342 1.279 -3.752 1.00 85.00 104 CYS A O 1
ATOM 813 N N . GLY A 1 105 ? 17.903 1.660 -5.320 1.00 87.56 105 GLY A N 1
ATOM 814 C CA . GLY A 1 105 ? 18.677 0.445 -5.082 1.00 87.56 105 GLY A CA 1
ATOM 815 C C . GLY A 1 105 ? 17.840 -0.826 -5.227 1.00 87.56 105 GLY A C 1
ATOM 816 O O . GLY A 1 105 ? 16.918 -0.912 -6.044 1.00 87.56 105 GLY A O 1
ATOM 817 N N . ILE A 1 106 ? 18.121 -1.808 -4.368 1.00 85.44 106 ILE A N 1
ATOM 818 C CA . ILE A 1 106 ? 17.435 -3.106 -4.379 1.00 85.44 106 ILE A CA 1
ATOM 819 C C . ILE A 1 106 ? 15.915 -2.975 -4.222 1.00 85.44 106 ILE A C 1
ATOM 821 O O . ILE A 1 106 ? 15.174 -3.722 -4.857 1.00 85.44 106 ILE A O 1
ATOM 825 N N . LYS A 1 107 ? 15.424 -1.987 -3.452 1.00 85.19 107 LYS A N 1
ATOM 826 C CA . LYS A 1 107 ? 13.979 -1.746 -3.310 1.00 85.19 107 LYS A CA 1
ATOM 827 C C . LYS A 1 107 ? 13.349 -1.388 -4.651 1.00 85.19 107 LYS A C 1
ATOM 829 O O . LYS A 1 107 ? 12.312 -1.949 -4.991 1.00 85.19 107 LYS A O 1
ATOM 834 N N . GLY A 1 108 ? 14.008 -0.539 -5.441 1.00 84.12 108 GLY A N 1
ATOM 835 C CA . GLY A 1 108 ? 13.593 -0.179 -6.799 1.00 84.12 108 GLY A CA 1
ATOM 836 C C . GLY A 1 108 ? 13.540 -1.356 -7.777 1.00 84.12 108 GLY A C 1
ATOM 837 O O . GLY A 1 108 ? 12.695 -1.367 -8.670 1.00 84.12 108 GLY A O 1
ATOM 838 N N . GLU A 1 109 ? 14.377 -2.375 -7.578 1.00 82.31 109 GLU A N 1
ATOM 839 C CA . GLU A 1 109 ? 14.371 -3.590 -8.400 1.00 82.31 109 GLU A CA 1
ATOM 840 C C . GLU A 1 109 ? 13.267 -4.578 -7.994 1.00 82.31 109 GLU A C 1
ATOM 842 O O . GLU A 1 109 ? 12.614 -5.161 -8.861 1.00 82.31 109 GLU A O 1
ATOM 847 N N . ILE A 1 110 ? 13.047 -4.793 -6.693 1.00 82.31 110 ILE A N 1
ATOM 848 C CA . ILE A 1 110 ? 12.110 -5.825 -6.204 1.00 82.31 110 ILE A CA 1
ATOM 849 C C . ILE A 1 110 ? 10.659 -5.336 -6.147 1.00 82.31 110 ILE A C 1
ATOM 851 O O . ILE A 1 110 ? 9.722 -6.121 -6.295 1.00 82.31 110 ILE A O 1
ATOM 855 N N . CYS A 1 111 ? 10.446 -4.034 -5.970 1.00 81.50 111 CYS A N 1
ATOM 856 C CA . CYS A 1 111 ? 9.117 -3.439 -5.873 1.00 81.50 111 CYS A CA 1
ATOM 857 C C . CYS A 1 111 ? 8.271 -3.661 -7.134 1.00 81.50 111 CYS A C 1
ATOM 859 O O . CYS A 1 111 ? 8.759 -3.715 -8.262 1.00 81.50 111 CYS A O 1
ATOM 861 N N . LYS A 1 112 ? 6.955 -3.770 -6.963 1.00 81.31 112 LYS A N 1
ATOM 862 C CA . LYS A 1 112 ? 6.000 -4.337 -7.936 1.00 81.31 112 LYS A CA 1
ATOM 863 C C . LYS A 1 112 ? 6.258 -5.833 -8.236 1.00 81.31 112 LYS A C 1
ATOM 865 O O . LYS A 1 112 ? 5.731 -6.355 -9.220 1.00 81.31 112 LYS A O 1
ATOM 870 N N . GLY A 1 113 ? 7.078 -6.529 -7.441 1.00 86.06 113 GLY A N 1
ATOM 871 C CA . GLY A 1 113 ? 7.225 -7.989 -7.414 1.00 86.06 113 GLY A CA 1
ATOM 872 C C . GLY A 1 113 ? 6.011 -8.631 -6.749 1.00 86.06 113 GLY A C 1
ATOM 873 O O . GLY A 1 113 ? 6.083 -9.145 -5.638 1.00 86.06 113 GLY A O 1
ATOM 874 N N . LEU A 1 114 ? 4.855 -8.536 -7.409 1.00 88.81 114 LEU A N 1
ATOM 875 C CA . LEU A 1 114 ? 3.559 -8.789 -6.769 1.00 88.81 114 LEU A CA 1
ATOM 876 C C . LEU A 1 114 ? 3.385 -10.232 -6.292 1.00 88.81 114 LEU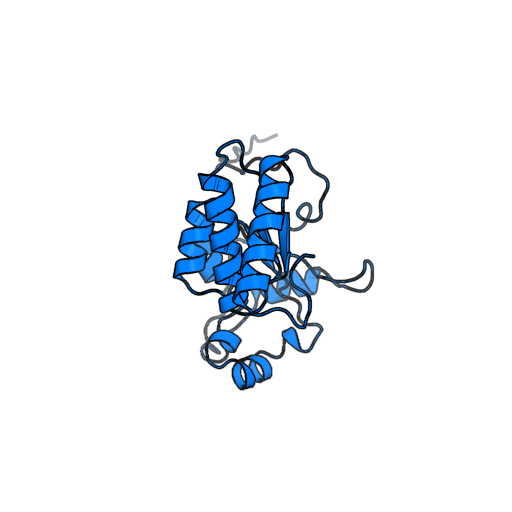 A C 1
ATOM 878 O O . LEU A 1 114 ? 2.621 -10.470 -5.364 1.00 88.81 114 LEU A O 1
ATOM 882 N N . ARG A 1 115 ? 4.095 -11.188 -6.903 1.00 89.19 115 ARG A N 1
ATOM 883 C CA . ARG A 1 115 ? 4.007 -12.600 -6.534 1.00 89.19 115 ARG A CA 1
ATOM 884 C C . ARG A 1 115 ? 4.401 -12.836 -5.078 1.00 89.19 115 ARG A C 1
ATOM 886 O O . ARG A 1 115 ? 3.643 -13.484 -4.367 1.00 89.19 115 ARG A O 1
ATOM 893 N N . ASP A 1 116 ? 5.523 -12.271 -4.642 1.00 89.81 116 ASP A N 1
ATOM 894 C CA . ASP A 1 116 ? 6.026 -12.468 -3.280 1.00 89.81 116 ASP A CA 1
ATOM 895 C C . ASP A 1 116 ? 5.066 -11.875 -2.246 1.00 89.81 116 ASP A C 1
ATOM 897 O O . ASP A 1 116 ? 4.831 -12.461 -1.194 1.00 89.81 116 ASP A O 1
ATOM 901 N N . ILE A 1 117 ? 4.456 -10.736 -2.576 1.00 93.81 117 ILE A N 1
ATOM 902 C CA . ILE A 1 117 ? 3.469 -10.065 -1.726 1.00 93.81 117 ILE A CA 1
ATOM 903 C C . ILE A 1 117 ? 2.179 -10.897 -1.627 1.00 93.81 117 ILE A C 1
ATOM 905 O O . ILE A 1 117 ? 1.636 -11.081 -0.539 1.00 93.81 117 ILE A O 1
ATOM 909 N N . ILE A 1 118 ? 1.714 -11.452 -2.750 1.00 94.56 118 ILE A N 1
ATOM 910 C CA . ILE A 1 118 ? 0.548 -12.346 -2.796 1.00 94.56 118 ILE A CA 1
ATOM 911 C C . ILE A 1 118 ? 0.814 -13.637 -2.010 1.00 94.56 118 ILE A C 1
ATOM 913 O O . ILE A 1 118 ? -0.062 -14.093 -1.276 1.00 94.56 118 ILE A O 1
ATOM 917 N N . ASP A 1 119 ? 2.015 -14.210 -2.116 1.00 95.56 119 ASP A N 1
ATOM 918 C CA . ASP A 1 119 ? 2.395 -15.436 -1.403 1.00 95.56 119 ASP A CA 1
ATOM 919 C C . ASP A 1 119 ? 2.491 -15.237 0.120 1.00 95.56 119 ASP A C 1
ATOM 921 O O . ASP A 1 119 ? 2.330 -16.196 0.874 1.00 95.56 119 ASP A O 1
ATOM 925 N N . LEU A 1 120 ? 2.659 -13.995 0.590 1.00 96.50 120 LEU A N 1
ATOM 926 C CA . LEU A 1 120 ? 2.515 -13.626 2.006 1.00 96.50 120 LEU A CA 1
ATOM 927 C C . LEU A 1 120 ? 1.053 -13.555 2.480 1.00 96.50 120 LEU A C 1
ATOM 929 O O . LEU A 1 120 ? 0.808 -13.367 3.670 1.00 96.50 120 LEU A O 1
ATOM 933 N N . GLY A 1 121 ? 0.082 -13.706 1.577 1.00 96.81 121 GLY A N 1
ATOM 934 C CA . GLY A 1 121 ? -1.350 -13.667 1.877 1.00 96.81 121 GLY A CA 1
ATOM 935 C C . GLY A 1 121 ? -1.996 -12.289 1.717 1.00 96.81 121 GLY A C 1
ATOM 936 O O . GLY A 1 121 ? -3.168 -12.126 2.056 1.00 96.81 121 GLY A O 1
ATOM 937 N N . VAL A 1 122 ? -1.271 -11.297 1.192 1.00 97.69 122 VAL A N 1
ATOM 938 C CA . VAL A 1 122 ? -1.841 -9.977 0.897 1.00 97.69 122 VAL A CA 1
ATOM 939 C C . VAL A 1 122 ? -2.738 -10.066 -0.335 1.00 97.69 122 VAL A C 1
ATOM 941 O O . VAL A 1 122 ? -2.344 -10.577 -1.384 1.00 97.69 122 VAL A O 1
ATOM 944 N N . ILE A 1 123 ? -3.945 -9.509 -0.239 1.00 96.88 123 ILE A N 1
ATOM 945 C CA . ILE A 1 123 ? -4.820 -9.346 -1.401 1.00 96.88 123 ILE A CA 1
ATOM 946 C C . ILE A 1 123 ? -4.332 -8.136 -2.201 1.00 96.88 123 ILE A C 1
ATOM 948 O O . ILE A 1 123 ? -4.345 -7.006 -1.709 1.00 96.88 123 ILE A O 1
ATOM 952 N N . VAL A 1 124 ? -3.932 -8.383 -3.448 1.00 94.69 124 VAL A N 1
ATOM 953 C CA . VAL A 1 124 ? -3.487 -7.349 -4.387 1.00 94.69 124 VAL A CA 1
ATOM 954 C C . VAL A 1 124 ? -4.532 -7.169 -5.484 1.00 94.69 124 VAL A C 1
ATOM 956 O O . VAL A 1 124 ? -4.877 -8.116 -6.191 1.00 94.69 124 VAL A O 1
ATOM 959 N N . ALA A 1 125 ? -5.018 -5.942 -5.641 1.00 91.00 125 ALA A N 1
ATOM 960 C CA . ALA A 1 125 ? -5.835 -5.516 -6.767 1.00 91.00 125 ALA A CA 1
ATOM 961 C C . ALA A 1 125 ? -4.969 -4.790 -7.804 1.00 91.00 125 ALA A C 1
ATOM 963 O O . ALA A 1 125 ? -4.069 -4.035 -7.450 1.00 91.00 125 ALA A O 1
ATOM 964 N N . GLY A 1 126 ? -5.242 -5.015 -9.088 1.00 84.31 126 GLY A N 1
ATOM 965 C CA . GLY A 1 126 ? -4.564 -4.318 -10.176 1.00 84.31 126 GLY A CA 1
ATOM 966 C C . GLY A 1 126 ? -5.346 -3.098 -10.660 1.00 84.31 126 GLY A C 1
ATOM 967 O O . GLY A 1 126 ? -6.567 -3.160 -10.799 1.00 84.31 126 GLY A O 1
ATOM 968 N N . GLY A 1 127 ? -4.638 -2.014 -10.962 1.00 80.50 127 GLY A N 1
ATOM 969 C CA . GLY A 1 127 ? -5.181 -0.786 -11.535 1.00 80.50 127 GLY A CA 1
ATOM 970 C C . GLY A 1 127 ? -4.214 -0.151 -12.532 1.00 80.50 127 GLY A C 1
ATOM 971 O O . GLY A 1 127 ? -3.059 -0.553 -12.649 1.00 80.50 127 GLY A O 1
ATOM 972 N N . SER A 1 128 ? -4.692 0.833 -13.288 1.00 76.81 128 SER A N 1
ATOM 973 C CA . SER A 1 128 ? -3.869 1.583 -14.245 1.00 76.81 128 SER A CA 1
ATOM 974 C C . SER A 1 128 ? -3.371 2.919 -13.702 1.00 76.81 128 SER A C 1
ATOM 976 O O . SER A 1 128 ? -2.362 3.405 -14.198 1.00 76.81 128 SER A O 1
ATOM 978 N N . ASP A 1 129 ? -4.088 3.505 -12.734 1.00 81.44 129 ASP A N 1
ATOM 979 C CA . ASP A 1 129 ? -3.923 4.909 -12.313 1.00 81.44 129 ASP A CA 1
ATOM 980 C C . ASP A 1 129 ? -4.009 5.905 -13.487 1.00 81.44 129 ASP A C 1
ATOM 982 O O . ASP A 1 129 ? -3.407 6.970 -13.503 1.00 81.44 129 ASP A O 1
ATOM 986 N N . GLY A 1 130 ? -4.747 5.514 -14.531 1.00 70.31 130 GLY A N 1
ATOM 987 C CA . GLY A 1 130 ? -4.942 6.313 -15.731 1.00 70.31 130 GLY A CA 1
ATOM 988 C C . GLY A 1 130 ? -6.319 6.951 -15.777 1.00 70.31 130 GLY A C 1
ATOM 989 O O . GLY A 1 130 ? -7.308 6.374 -15.321 1.00 70.31 130 GLY A O 1
ATOM 990 N N . ILE A 1 131 ? -6.394 8.110 -16.424 1.00 62.66 131 ILE A N 1
ATOM 991 C CA . ILE A 1 131 ? -7.659 8.751 -16.775 1.00 62.66 131 ILE A CA 1
ATOM 992 C C . ILE A 1 131 ? -8.299 7.945 -17.922 1.00 62.66 131 ILE A C 1
ATOM 994 O O . ILE A 1 131 ? -7.840 7.972 -19.064 1.00 62.66 131 ILE A O 1
ATOM 998 N N . MET A 1 132 ? -9.349 7.190 -17.589 1.00 59.53 132 MET A N 1
ATOM 999 C CA . MET A 1 132 ? -10.281 6.500 -18.496 1.00 59.53 132 MET A CA 1
ATOM 1000 C C . MET A 1 132 ? -9.643 5.803 -19.722 1.00 59.53 132 MET A C 1
ATOM 1002 O O . MET A 1 132 ? -9.101 4.705 -19.601 1.00 59.53 132 MET A O 1
ATOM 1006 N N . ALA A 1 133 ? -9.763 6.395 -20.919 1.00 53.12 133 ALA A N 1
ATOM 1007 C CA . ALA A 1 133 ? -9.591 5.731 -22.217 1.00 53.12 133 ALA A CA 1
ATOM 1008 C C . ALA A 1 133 ? -8.131 5.540 -22.676 1.00 53.12 133 ALA A C 1
ATOM 1010 O O . ALA A 1 133 ? -7.883 4.843 -23.658 1.00 53.12 133 ALA A O 1
ATOM 1011 N N . LEU A 1 134 ? -7.158 6.135 -21.980 1.00 58.28 134 LEU A N 1
ATOM 1012 C CA . LEU A 1 134 ? -5.760 6.181 -22.434 1.00 58.28 134 LEU A CA 1
ATOM 1013 C C . LEU A 1 134 ? -4.929 4.954 -22.027 1.00 58.28 134 LEU A C 1
ATOM 1015 O O . LEU A 1 134 ? -3.772 4.819 -22.424 1.00 58.28 134 LEU A O 1
ATOM 1019 N N . VAL A 1 135 ? -5.501 4.033 -21.247 1.00 72.12 135 VAL A N 1
ATOM 1020 C CA . VAL A 1 135 ? -4.766 2.912 -20.649 1.00 72.12 135 VAL A CA 1
ATOM 1021 C C . VAL A 1 135 ? -5.217 1.562 -21.192 1.00 72.12 135 VAL A C 1
ATOM 1023 O O . VAL A 1 135 ? -6.339 1.099 -20.992 1.00 72.12 135 VAL A O 1
ATOM 1026 N N . ASN A 1 136 ? -4.293 0.867 -21.855 1.00 78.75 136 ASN A N 1
ATOM 1027 C CA . ASN A 1 136 ? -4.523 -0.499 -22.306 1.00 78.75 136 ASN A CA 1
ATOM 1028 C C . ASN A 1 136 ? -4.353 -1.473 -21.132 1.00 78.75 136 ASN A C 1
ATOM 1030 O O . ASN A 1 136 ? -3.244 -1.901 -20.810 1.00 78.75 136 ASN A O 1
ATOM 1034 N N . TRP A 1 137 ? -5.468 -1.858 -20.515 1.00 78.31 137 TRP A N 1
ATOM 1035 C CA . TRP A 1 137 ? -5.490 -2.768 -19.368 1.00 78.31 137 TRP A CA 1
ATOM 1036 C C . TRP A 1 137 ? -4.795 -4.115 -19.628 1.00 78.31 137 TRP A C 1
ATOM 1038 O O . TRP A 1 137 ? -4.211 -4.690 -18.712 1.00 78.31 137 TRP A O 1
ATOM 1048 N N . ARG A 1 138 ? -4.784 -4.603 -20.879 1.00 82.38 138 ARG A N 1
ATOM 1049 C CA . ARG A 1 138 ? -4.096 -5.856 -21.239 1.00 82.38 138 ARG A CA 1
ATOM 1050 C C . ARG A 1 138 ? -2.593 -5.747 -21.029 1.00 82.38 138 ARG A C 1
ATOM 1052 O O . ARG A 1 138 ? -1.983 -6.708 -20.575 1.00 82.38 138 ARG A O 1
ATOM 1059 N N . LYS A 1 139 ? -2.01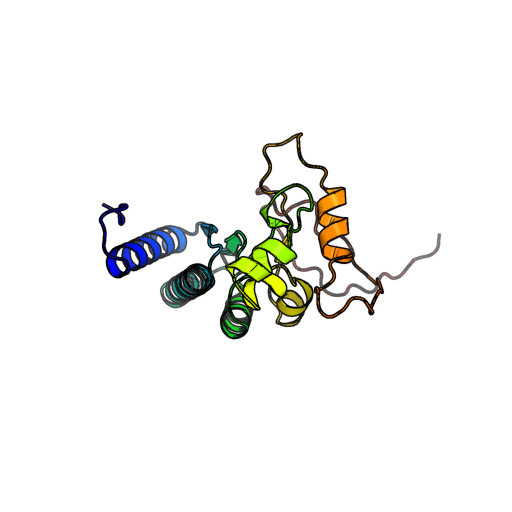1 -4.570 -21.285 1.00 79.25 139 LYS A N 1
ATOM 1060 C CA . LYS A 1 139 ? -0.591 -4.309 -21.017 1.00 79.25 139 LYS A CA 1
ATOM 1061 C C . LYS A 1 139 ? -0.274 -4.368 -19.518 1.00 79.25 139 LYS A C 1
ATOM 1063 O O . LYS A 1 139 ? 0.809 -4.810 -19.159 1.00 79.25 139 LYS A O 1
ATOM 1068 N N . MET A 1 140 ? -1.216 -3.996 -18.646 1.00 79.69 140 MET A N 1
ATOM 1069 C CA . MET A 1 140 ? -1.050 -4.118 -17.189 1.00 79.69 140 MET A CA 1
ATOM 1070 C C . MET A 1 140 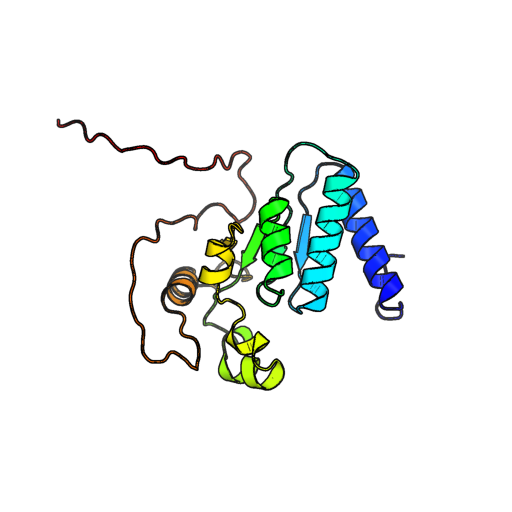? -1.034 -5.585 -16.756 1.00 79.69 140 MET A C 1
ATOM 1072 O O . MET A 1 140 ? -0.176 -6.002 -15.985 1.00 79.69 140 MET A O 1
ATOM 1076 N N . VAL A 1 141 ? -1.973 -6.378 -17.283 1.00 83.50 141 VAL A N 1
ATOM 1077 C CA . VAL A 1 141 ? -2.040 -7.820 -17.011 1.00 83.50 141 VAL A CA 1
ATOM 1078 C C . VAL A 1 141 ? -0.783 -8.510 -17.526 1.00 83.50 141 VAL A C 1
ATOM 1080 O O . VAL A 1 141 ? -0.162 -9.267 -16.787 1.00 83.50 141 VAL A O 1
ATOM 1083 N N . GLN A 1 142 ? -0.372 -8.211 -18.763 1.00 84.31 142 GLN A N 1
ATOM 1084 C CA . GLN A 1 142 ? 0.871 -8.724 -19.331 1.00 84.31 142 GLN A CA 1
ATOM 1085 C C . GLN A 1 142 ? 2.050 -8.393 -18.418 1.00 84.31 142 GLN A C 1
ATOM 1087 O O . GLN A 1 142 ? 2.754 -9.304 -18.010 1.00 84.31 142 GLN A O 1
ATOM 1092 N N . ALA A 1 143 ? 2.220 -7.131 -18.028 1.00 80.75 143 ALA A N 1
ATOM 1093 C CA . ALA A 1 143 ? 3.324 -6.721 -17.173 1.00 80.75 143 ALA A CA 1
ATOM 1094 C C . ALA A 1 143 ? 3.312 -7.403 -15.795 1.00 80.75 143 ALA A C 1
ATOM 1096 O O . ALA A 1 143 ? 4.370 -7.797 -15.316 1.00 80.75 143 ALA A O 1
ATOM 1097 N N . ALA A 1 144 ? 2.142 -7.608 -15.182 1.00 83.06 144 ALA A N 1
ATOM 1098 C CA . ALA A 1 144 ? 2.028 -8.353 -13.926 1.00 83.06 144 ALA A CA 1
ATOM 1099 C C . ALA A 1 144 ? 2.466 -9.821 -14.063 1.00 83.06 144 ALA A C 1
ATOM 1101 O O . ALA A 1 144 ? 3.041 -10.382 -13.133 1.00 83.06 144 ALA A O 1
ATOM 1102 N N . VAL A 1 145 ? 2.201 -10.436 -15.219 1.00 84.19 145 VAL A N 1
ATOM 1103 C CA . VAL A 1 145 ? 2.488 -11.854 -15.483 1.00 84.19 145 VAL A CA 1
ATOM 1104 C C . VAL A 1 145 ? 3.912 -12.072 -15.996 1.00 84.19 145 VAL A C 1
ATOM 1106 O O . VAL A 1 145 ? 4.533 -13.076 -15.661 1.00 84.19 145 VAL A O 1
ATOM 1109 N N . THR A 1 146 ? 4.435 -11.162 -16.819 1.00 80.94 146 THR A N 1
ATOM 1110 C CA . THR A 1 146 ? 5.717 -11.326 -17.523 1.00 80.94 146 THR A CA 1
ATOM 1111 C C . THR A 1 146 ? 6.870 -10.561 -16.888 1.00 80.94 146 THR A C 1
ATOM 1113 O O . THR A 1 146 ? 7.965 -10.577 -17.452 1.00 80.94 146 THR A O 1
ATOM 1116 N N . ARG A 1 147 ? 6.644 -9.862 -15.766 1.00 77.25 147 ARG A N 1
ATOM 1117 C CA . ARG A 1 147 ? 7.691 -9.137 -15.035 1.00 77.25 147 ARG A CA 1
ATOM 1118 C C . ARG A 1 147 ? 8.902 -10.045 -14.805 1.00 77.25 147 ARG A C 1
ATOM 1120 O O . ARG A 1 147 ? 8.759 -11.171 -14.332 1.00 77.25 147 ARG A O 1
ATOM 1127 N N . LYS A 1 148 ? 10.094 -9.512 -15.064 1.00 67.62 148 LYS A N 1
ATOM 1128 C CA . LYS A 1 148 ? 11.376 -10.122 -14.699 1.00 67.62 148 LYS A CA 1
ATOM 1129 C C . LYS A 1 148 ? 12.120 -9.173 -13.766 1.00 67.62 148 LYS A C 1
ATOM 1131 O O . LYS A 1 148 ? 12.049 -7.963 -13.959 1.00 67.62 148 LYS A O 1
ATOM 1136 N N . ILE A 1 149 ? 12.805 -9.708 -12.760 1.00 66.31 149 ILE A N 1
ATOM 1137 C CA . ILE A 1 149 ? 13.818 -8.933 -12.029 1.00 66.31 149 ILE A CA 1
ATOM 1138 C C . ILE A 1 149 ? 15.092 -8.877 -12.874 1.00 66.31 149 ILE A C 1
ATOM 1140 O O . ILE A 1 149 ? 15.350 -9.800 -13.656 1.00 66.31 149 ILE A O 1
ATOM 1144 N N . ILE A 1 150 ? 15.872 -7.807 -12.735 1.00 59.91 150 ILE A N 1
ATOM 1145 C CA . ILE A 1 150 ? 17.073 -7.573 -13.549 1.00 59.91 150 ILE A CA 1
ATOM 1146 C C . ILE A 1 150 ? 18.067 -8.729 -13.340 1.00 59.91 150 ILE A C 1
ATOM 1148 O O . ILE A 1 150 ? 18.630 -9.240 -14.310 1.00 59.91 150 ILE A O 1
ATOM 1152 N N . PHE A 1 151 ? 18.159 -9.256 -12.112 1.00 52.94 151 PHE A N 1
ATOM 1153 C CA . PHE A 1 151 ? 18.983 -10.425 -11.781 1.00 52.94 151 PHE A CA 1
ATOM 1154 C C . PHE A 1 151 ? 18.468 -11.794 -12.290 1.00 52.94 151 PHE A C 1
ATOM 1156 O O . PHE A 1 151 ? 19.261 -12.720 -12.440 1.00 52.94 151 PHE A O 1
ATOM 1163 N N . GLN A 1 152 ? 17.173 -11.966 -12.603 1.00 46.59 152 GLN A N 1
ATOM 1164 C CA . GLN A 1 152 ? 16.600 -13.235 -13.109 1.00 46.59 152 GLN A CA 1
ATOM 1165 C C . GLN A 1 152 ? 16.205 -13.151 -14.587 1.00 46.59 152 GLN A C 1
ATOM 1167 O O . GLN A 1 152 ? 15.081 -13.483 -14.978 1.00 46.59 152 GLN A O 1
ATOM 1172 N N . ARG A 1 153 ? 17.154 -12.827 -15.469 1.00 44.97 153 ARG A N 1
ATOM 1173 C CA . ARG A 1 153 ? 16.957 -13.000 -16.922 1.00 44.97 153 ARG A CA 1
ATOM 1174 C C . ARG A 1 153 ? 16.603 -14.446 -17.356 1.00 44.97 153 ARG A C 1
ATOM 1176 O O . ARG A 1 153 ? 16.290 -14.635 -18.527 1.00 44.97 153 ARG A O 1
ATOM 1183 N N . GLN A 1 154 ? 16.584 -15.451 -16.465 1.00 32.81 154 GLN A N 1
ATOM 1184 C CA . GLN A 1 154 ? 16.520 -16.879 -16.829 1.00 32.81 154 GLN A CA 1
ATOM 1185 C C . GLN A 1 154 ? 15.301 -17.714 -16.380 1.00 32.81 154 GLN A C 1
ATOM 1187 O O . GLN A 1 154 ? 15.281 -18.906 -16.674 1.00 32.81 154 GLN A O 1
ATOM 1192 N N . ARG A 1 155 ? 14.250 -17.183 -15.739 1.00 32.88 155 ARG A N 1
ATOM 1193 C CA . ARG A 1 155 ? 13.061 -18.015 -15.426 1.00 32.88 155 ARG A CA 1
ATOM 1194 C C . ARG A 1 155 ? 11.767 -17.431 -15.980 1.00 32.88 155 ARG A C 1
ATOM 1196 O O . ARG A 1 155 ? 11.088 -16.635 -15.349 1.00 32.88 155 ARG A O 1
ATOM 1203 N N . LEU A 1 156 ? 11.429 -17.858 -17.196 1.00 35.66 156 LEU A N 1
ATOM 1204 C CA . LEU A 1 156 ? 10.065 -17.817 -17.721 1.00 35.66 156 LEU A CA 1
ATOM 1205 C C . LEU A 1 156 ? 9.302 -19.018 -17.155 1.00 35.66 156 LEU A C 1
ATOM 1207 O O . LEU A 1 156 ? 9.778 -20.131 -17.346 1.00 35.66 156 LEU A O 1
ATOM 1211 N N . PHE A 1 157 ? 8.126 -18.821 -16.548 1.00 42.34 157 PHE A N 1
ATOM 1212 C CA . PHE A 1 157 ? 6.938 -19.615 -16.898 1.00 42.34 157 PHE A CA 1
ATOM 1213 C C . PHE A 1 157 ? 5.638 -19.115 -16.252 1.00 42.34 157 PHE A C 1
ATOM 1215 O O . PHE A 1 157 ? 5.608 -18.651 -15.115 1.00 42.34 157 PHE A O 1
ATOM 1222 N N . ALA A 1 158 ? 4.551 -19.283 -17.009 1.00 43.41 158 ALA A N 1
ATOM 1223 C CA . ALA A 1 158 ? 3.168 -19.007 -16.649 1.00 43.41 158 ALA A CA 1
ATOM 1224 C C . ALA A 1 158 ? 2.466 -20.266 -16.118 1.00 43.41 158 ALA A C 1
ATOM 1226 O O . ALA A 1 158 ? 2.631 -21.339 -16.696 1.00 43.41 158 ALA A O 1
ATOM 1227 N N . ARG A 1 159 ? 1.599 -20.133 -15.102 1.00 35.78 159 ARG A N 1
ATOM 1228 C CA . ARG A 1 159 ? 0.410 -20.994 -14.946 1.00 35.78 159 ARG A CA 1
ATOM 1229 C C . ARG A 1 159 ? -0.586 -20.455 -13.909 1.00 35.78 159 ARG A C 1
ATOM 1231 O O . ARG A 1 159 ? -0.211 -20.106 -12.798 1.00 35.78 159 ARG A O 1
ATOM 1238 N N . ASN A 1 160 ? -1.860 -20.449 -14.312 1.00 35.12 160 ASN A N 1
ATOM 1239 C CA . ASN A 1 160 ? -3.086 -20.209 -13.533 1.00 35.12 160 ASN A CA 1
ATOM 1240 C C . ASN A 1 160 ? -3.293 -18.812 -12.921 1.00 35.12 160 ASN A C 1
ATOM 1242 O O . ASN A 1 160 ? -3.532 -18.672 -11.726 1.00 35.12 160 ASN A O 1
ATOM 1246 N N . TRP A 1 161 ? -3.336 -17.787 -13.774 1.00 39.28 161 TRP A N 1
ATOM 1247 C CA . TRP A 1 161 ? -3.996 -16.518 -13.452 1.00 39.28 161 TRP A CA 1
ATOM 1248 C C . TRP A 1 161 ? -5.442 -16.563 -13.961 1.00 39.28 161 TRP A C 1
ATOM 1250 O O . TRP A 1 161 ? -5.686 -16.399 -15.154 1.00 39.28 161 TRP A O 1
ATOM 1260 N N . GLN A 1 162 ? -6.409 -16.804 -13.074 1.00 34.12 162 GLN A N 1
ATOM 1261 C CA . GLN A 1 162 ? -7.816 -16.516 -13.367 1.00 34.12 162 GLN A CA 1
ATOM 1262 C C . GLN A 1 162 ? -8.168 -15.150 -12.772 1.00 34.12 162 GLN A C 1
ATOM 1264 O O . GLN A 1 162 ? -8.123 -14.940 -11.565 1.00 34.12 162 GLN A O 1
ATOM 1269 N N . LEU A 1 163 ? -8.444 -14.230 -13.694 1.00 37.28 163 LEU A N 1
ATOM 1270 C CA . LEU A 1 163 ? -8.940 -12.864 -13.558 1.00 37.28 163 LEU A CA 1
ATOM 1271 C C . LEU A 1 163 ? -9.695 -12.541 -12.246 1.00 37.28 163 LEU A C 1
ATOM 1273 O O . LEU A 1 163 ? -10.819 -12.987 -12.042 1.00 37.28 163 LEU A O 1
ATOM 1277 N N . ALA A 1 164 ? -9.152 -11.602 -11.467 1.00 35.50 164 ALA A N 1
ATOM 1278 C CA . ALA A 1 164 ? -9.930 -10.636 -10.684 1.00 35.50 164 ALA A CA 1
ATOM 1279 C C . ALA A 1 164 ? -9.627 -9.222 -11.219 1.00 35.50 164 ALA A C 1
ATOM 1281 O O . ALA A 1 164 ? -9.136 -8.355 -10.510 1.00 35.50 164 ALA A O 1
ATOM 1282 N N . TRP A 1 165 ? -9.827 -9.012 -12.525 1.00 38.00 165 TRP A N 1
ATOM 1283 C CA . TRP A 1 165 ? -9.454 -7.765 -13.216 1.00 38.00 165 TRP A CA 1
ATOM 1284 C C . TRP A 1 165 ? -10.651 -6.836 -13.501 1.00 38.00 165 TRP A C 1
ATOM 1286 O O . TRP A 1 165 ? -10.518 -5.854 -14.220 1.00 38.00 165 TRP A O 1
ATOM 1296 N N . ARG A 1 166 ? -11.857 -7.125 -12.990 1.00 30.59 166 ARG A N 1
ATOM 1297 C CA . ARG A 1 166 ? -13.068 -6.392 -13.416 1.00 30.59 166 ARG A CA 1
ATOM 1298 C C . ARG A 1 166 ? -13.908 -5.702 -12.343 1.00 30.59 166 ARG A C 1
ATOM 1300 O O . ARG A 1 166 ? -14.911 -5.113 -12.715 1.00 30.59 166 ARG A O 1
ATOM 1307 N N . THR A 1 167 ? -13.511 -5.670 -11.070 1.00 31.77 167 THR A N 1
ATOM 1308 C CA . THR A 1 167 ? -14.355 -5.028 -10.031 1.00 31.77 167 THR A CA 1
ATOM 1309 C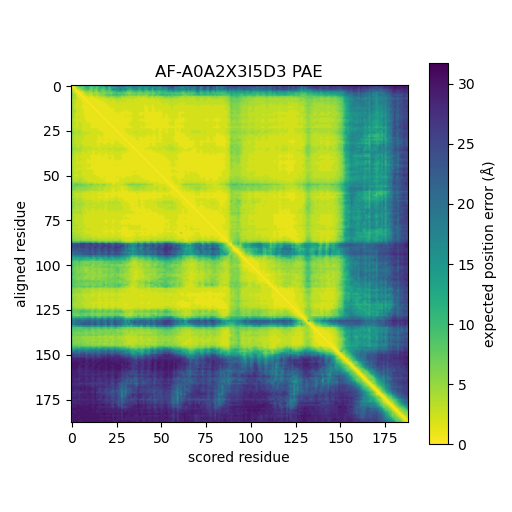 C . THR A 1 167 ? -13.607 -4.343 -8.880 1.00 31.77 167 THR A C 1
ATOM 1311 O O . THR A 1 167 ? -14.209 -4.083 -7.844 1.00 31.77 167 THR A O 1
ATOM 1314 N N . ALA A 1 168 ? -12.318 -4.010 -9.020 1.00 33.03 168 ALA A N 1
ATOM 1315 C CA . ALA A 1 168 ? -11.592 -3.298 -7.955 1.00 33.03 168 ALA A CA 1
ATOM 1316 C C . ALA A 1 168 ? -11.690 -1.761 -8.033 1.00 33.03 168 ALA A C 1
ATOM 1318 O O . ALA A 1 168 ? -11.390 -1.084 -7.053 1.00 33.03 168 ALA A O 1
ATOM 1319 N N . CYS A 1 169 ? -12.150 -1.202 -9.157 1.00 30.64 169 CYS A N 1
ATOM 1320 C CA . CYS A 1 169 ? -12.578 0.195 -9.210 1.00 30.64 169 CYS A CA 1
ATOM 1321 C C . CYS A 1 169 ? -13.993 0.273 -8.626 1.00 30.64 169 CYS A C 1
ATOM 1323 O O . CYS A 1 169 ? -14.883 -0.444 -9.081 1.00 30.64 169 CYS A O 1
ATOM 1325 N N . GLY A 1 170 ? -14.151 1.069 -7.568 1.00 35.03 170 GLY A N 1
ATOM 1326 C CA . GLY A 1 170 ? -15.331 1.125 -6.709 1.00 35.03 170 GLY A CA 1
ATOM 1327 C C . GLY A 1 170 ? -16.662 1.071 -7.456 1.00 35.03 170 GLY A C 1
ATOM 1328 O O . GLY A 1 170 ? -16.925 1.923 -8.291 1.00 35.03 170 GLY A O 1
ATOM 1329 N N . CYS A 1 171 ? -17.446 0.032 -7.145 1.00 27.56 171 CYS A N 1
ATOM 1330 C CA . CYS A 1 171 ? -18.912 -0.074 -7.215 1.00 27.56 171 CYS A CA 1
ATOM 1331 C C . CYS A 1 171 ? -19.317 -1.563 -7.171 1.00 27.56 171 CYS A C 1
ATOM 1333 O O . CYS A 1 171 ? -19.905 -2.080 -8.110 1.00 27.56 171 CYS A O 1
ATOM 1335 N N . THR A 1 172 ? -19.006 -2.300 -6.097 1.00 28.56 172 THR A N 1
ATOM 1336 C CA . THR A 1 172 ? -19.789 -3.507 -5.756 1.00 28.56 172 THR A CA 1
ATOM 1337 C C . THR A 1 172 ? -19.855 -3.701 -4.233 1.00 28.56 172 THR A C 1
ATOM 1339 O O . THR A 1 172 ? -18.810 -3.795 -3.584 1.00 28.56 172 THR A O 1
ATOM 1342 N N . PRO A 1 173 ? -21.058 -3.805 -3.633 1.00 27.52 173 PRO A N 1
ATOM 1343 C CA . PRO A 1 173 ? -21.216 -4.062 -2.201 1.00 27.52 173 PRO A CA 1
ATOM 1344 C C . PRO A 1 173 ? -20.912 -5.515 -1.790 1.00 27.52 173 PRO A C 1
ATOM 1346 O O . PRO A 1 173 ? -20.967 -5.842 -0.611 1.00 27.52 173 PRO A O 1
ATOM 1349 N N . SER A 1 174 ? -20.523 -6.407 -2.709 1.00 28.11 174 SER A N 1
ATOM 1350 C CA . SER A 1 174 ? -20.220 -7.801 -2.366 1.00 28.11 174 SER A CA 1
ATOM 1351 C C . SER A 1 174 ? -19.044 -8.374 -3.161 1.00 28.11 174 SER A C 1
ATOM 1353 O O . SER A 1 174 ? -19.226 -8.993 -4.208 1.00 28.11 174 SER A O 1
ATOM 1355 N N . MET A 1 175 ? -17.828 -8.254 -2.630 1.00 32.75 175 MET A N 1
ATOM 1356 C CA . MET A 1 175 ? -16.771 -9.218 -2.945 1.00 32.75 175 MET A CA 1
ATOM 1357 C C . MET A 1 175 ? -16.852 -10.348 -1.918 1.00 32.75 175 MET A C 1
ATOM 1359 O O . MET A 1 175 ? -16.406 -10.186 -0.784 1.00 32.75 175 MET A O 1
ATOM 1363 N N . ARG A 1 176 ? -17.451 -11.485 -2.296 1.00 25.53 176 ARG A N 1
ATOM 1364 C CA . ARG A 1 176 ? -17.289 -12.737 -1.542 1.00 25.53 176 ARG A CA 1
ATOM 1365 C C . ARG A 1 176 ? -15.975 -13.396 -1.978 1.00 25.53 176 ARG A C 1
ATOM 1367 O O . ARG A 1 176 ? -15.725 -13.460 -3.182 1.00 25.53 176 ARG A O 1
ATOM 1374 N N . PRO A 1 177 ? -15.157 -13.930 -1.057 1.00 29.17 177 PRO A N 1
ATOM 1375 C CA . PRO A 1 177 ? -14.014 -14.741 -1.444 1.00 29.17 177 PRO A CA 1
ATOM 1376 C C . PRO A 1 177 ? -14.503 -16.015 -2.145 1.00 29.17 177 PRO A C 1
ATOM 1378 O O . PRO A 1 177 ? -15.368 -16.727 -1.631 1.00 29.17 177 PRO A O 1
ATOM 1381 N N . ILE A 1 178 ? -13.943 -16.321 -3.317 1.00 29.78 178 ILE A N 1
ATOM 1382 C CA . ILE A 1 178 ? -14.172 -17.600 -3.995 1.00 29.78 178 ILE A CA 1
ATOM 1383 C C . ILE A 1 178 ? -13.452 -18.684 -3.179 1.00 29.78 178 ILE A C 1
ATOM 1385 O O . ILE A 1 178 ? -12.237 -18.850 -3.273 1.00 29.78 178 ILE A O 1
ATOM 1389 N N . ARG A 1 179 ? -14.198 -19.432 -2.357 1.00 31.59 179 ARG A N 1
ATOM 1390 C CA . ARG A 1 179 ? -13.735 -20.719 -1.812 1.00 31.59 179 ARG A CA 1
ATOM 1391 C C . ARG A 1 179 ? -13.641 -21.727 -2.961 1.00 31.59 179 ARG A C 1
ATOM 1393 O O . ARG A 1 179 ? -14.491 -21.713 -3.847 1.00 31.59 179 ARG A O 1
ATOM 1400 N N . LYS A 1 180 ? -12.626 -22.604 -2.940 1.00 30.28 180 LYS A N 1
ATOM 1401 C CA . LYS A 1 180 ? -12.411 -23.691 -3.919 1.00 30.28 180 LYS A CA 1
ATOM 1402 C C . LYS A 1 180 ? -13.690 -24.525 -4.114 1.00 30.28 180 LYS A C 1
ATOM 1404 O O . LYS A 1 180 ? -13.923 -25.491 -3.394 1.00 30.28 180 LYS A O 1
ATOM 1409 N N . GLY A 1 181 ? -14.504 -24.171 -5.102 1.00 27.44 181 GLY A N 1
ATOM 1410 C CA . GLY A 1 181 ? -15.597 -24.999 -5.590 1.00 27.44 181 GLY A CA 1
ATOM 1411 C C . GLY A 1 181 ? -15.053 -25.958 -6.639 1.00 27.44 181 GLY A C 1
ATOM 1412 O O . GLY A 1 181 ? -14.627 -25.525 -7.709 1.00 27.44 181 GLY A O 1
ATOM 1413 N N . LYS A 1 182 ? -15.052 -27.263 -6.345 1.00 30.69 182 LYS A N 1
ATOM 1414 C CA . LYS A 1 182 ? -14.911 -28.295 -7.378 1.00 30.69 182 LYS A CA 1
ATOM 1415 C C . LYS A 1 182 ? -16.076 -28.108 -8.357 1.00 30.69 182 LYS A C 1
ATOM 1417 O O . LYS A 1 182 ? -17.215 -28.389 -7.996 1.00 30.69 182 LYS A O 1
ATOM 1422 N N . LYS A 1 183 ? -15.813 -27.626 -9.575 1.00 32.53 183 LYS A N 1
ATOM 1423 C CA . LYS A 1 183 ? -16.791 -27.717 -10.666 1.00 32.53 183 LYS A CA 1
ATOM 1424 C C . LYS A 1 183 ? -17.011 -29.203 -10.950 1.00 32.53 183 LYS A C 1
ATOM 1426 O O . LYS A 1 183 ? -16.122 -29.857 -11.486 1.00 32.53 183 LYS A O 1
ATOM 1431 N N . ARG A 1 184 ? -18.171 -29.739 -10.564 1.00 31.72 184 ARG A N 1
ATOM 1432 C CA . ARG A 1 184 ? -18.722 -30.922 -11.225 1.00 31.72 184 ARG A CA 1
ATOM 1433 C C . ARG A 1 184 ? -19.235 -30.437 -12.577 1.00 31.72 184 ARG A C 1
ATOM 1435 O O . ARG A 1 184 ? -20.133 -29.601 -12.613 1.00 31.72 184 ARG A O 1
ATOM 1442 N N . TYR A 1 185 ? -18.617 -30.900 -13.656 1.00 31.55 185 TYR A N 1
ATOM 1443 C CA . TYR A 1 185 ? -19.284 -30.904 -14.951 1.00 31.55 185 TYR A CA 1
ATOM 1444 C C . TYR A 1 185 ? -20.419 -31.926 -14.848 1.00 31.55 185 TYR A C 1
ATOM 1446 O O . TYR A 1 185 ? -20.187 -33.056 -14.423 1.00 31.55 185 TYR A O 1
ATOM 1454 N N . ALA A 1 186 ? -21.642 -31.488 -15.123 1.00 33.16 186 ALA A N 1
ATOM 1455 C CA . ALA A 1 186 ? -22.747 -32.382 -15.411 1.00 33.16 186 ALA A CA 1
ATOM 1456 C C . ALA A 1 186 ? -22.872 -32.416 -16.931 1.00 33.16 186 ALA A C 1
ATOM 1458 O O . ALA A 1 186 ? -23.041 -31.363 -17.547 1.00 33.16 186 ALA A O 1
ATOM 1459 N N . ASP A 1 187 ? -22.730 -33.607 -17.499 1.00 37.75 187 ASP A N 1
ATOM 1460 C CA . ASP A 1 187 ? -23.010 -33.872 -18.901 1.00 37.75 187 ASP A CA 1
ATOM 1461 C C . ASP A 1 187 ? -24.490 -33.604 -19.192 1.00 37.75 187 ASP A C 1
ATOM 1463 O O . ASP A 1 187 ? -25.370 -34.106 -18.479 1.00 37.75 187 ASP A O 1
ATOM 1467 N N . ARG A 1 188 ? -24.743 -32.813 -20.236 1.00 37.56 188 ARG A N 1
ATOM 1468 C CA . ARG A 1 188 ? -25.857 -32.956 -21.177 1.00 37.56 188 ARG A CA 1
ATOM 1469 C C . ARG A 1 188 ? -25.645 -32.051 -22.381 1.00 37.56 188 ARG A C 1
ATOM 1471 O O . ARG A 1 188 ? -25.295 -30.870 -22.165 1.00 37.56 188 ARG A O 1
#

Secondary structure (DSSP, 8-state):
----TTS-HHHHHHHHHHHHHHHHHTT---EEE--SHHHHHHHHHHHHHHHHHS--S----EEES-TTS-HHHHHHHHHHT-EEEE---SSSGGG-HHHHHHHHHHHHHHTT-HHHHHHTT--EEE-----GGG--HHHHHHHHHH---TT-TT-----------SS-SS--S-----------PPP-

Nearest PDB structures (foldseek):
  8eac-assembly1_A  TM=3.267E-01  e=6.843E-01  Thermus thermophilus HB8
  6znq-assembly2_B  TM=3.381E-01  e=1.465E+00  Bacillus subtilis subsp. subtilis str. 168
  1gku-assembly1_B  TM=3.380E-01  e=1.852E+00  Archaeoglobus fulgidus DSM 4304
  3jcm-assembly1_N  TM=3.278E-01  e=1.747E+00  Saccharomyces cerevisiae S288C